Protein AF-A0A7S0Z2Q5-F1 (afdb_monomer_lite)

Structure (mmCIF, N/CA/C/O backbone):
data_AF-A0A7S0Z2Q5-F1
#
_entry.id   AF-A0A7S0Z2Q5-F1
#
loop_
_atom_site.group_PDB
_atom_site.id
_atom_site.type_symbol
_atom_site.label_atom_id
_atom_site.label_alt_id
_atom_site.label_comp_id
_atom_site.label_asym_id
_atom_site.label_entity_id
_atom_site.label_seq_id
_atom_site.pdbx_PDB_ins_code
_atom_site.Cartn_x
_atom_site.Cartn_y
_atom_site.Cartn_z
_atom_site.occupancy
_atom_site.B_iso_or_equiv
_atom_site.auth_seq_id
_atom_site.auth_comp_id
_atom_site.auth_asym_id
_atom_site.auth_atom_id
_atom_site.pdbx_PDB_model_num
ATOM 1 N N . GLY A 1 1 ? 57.210 16.584 29.777 1.00 43.44 1 GLY A N 1
ATOM 2 C CA . GLY A 1 1 ? 57.933 16.047 28.613 1.00 43.44 1 GLY A CA 1
ATOM 3 C C . GLY A 1 1 ? 57.876 14.541 28.663 1.00 43.44 1 GLY A C 1
ATOM 4 O O . GLY A 1 1 ? 58.626 13.945 29.417 1.00 43.44 1 GLY A O 1
ATOM 5 N N . THR A 1 2 ? 56.940 13.936 27.941 1.00 50.62 2 THR A N 1
ATOM 6 C CA . THR A 1 2 ? 56.849 12.480 27.787 1.00 50.62 2 THR A CA 1
ATOM 7 C C . THR A 1 2 ? 57.744 12.087 26.618 1.00 50.62 2 THR A C 1
ATOM 9 O O . THR A 1 2 ? 57.416 12.370 25.467 1.00 50.62 2 THR A O 1
ATOM 12 N N . ALA A 1 3 ? 58.915 11.523 26.913 1.00 54.47 3 ALA A N 1
ATOM 13 C CA . ALA A 1 3 ? 59.808 11.000 25.888 1.00 54.47 3 ALA A CA 1
ATOM 14 C C . ALA A 1 3 ? 59.109 9.819 25.197 1.00 54.47 3 ALA A C 1
ATOM 16 O O . ALA A 1 3 ? 58.832 8.807 25.839 1.00 54.47 3 ALA A O 1
ATOM 17 N N . ALA A 1 4 ? 58.771 9.986 23.915 1.00 58.41 4 ALA A N 1
ATOM 18 C CA . ALA A 1 4 ? 58.171 8.932 23.103 1.00 58.41 4 ALA A CA 1
ATOM 19 C C . ALA A 1 4 ? 59.093 7.708 23.090 1.00 58.41 4 ALA A C 1
ATOM 21 O O . ALA A 1 4 ? 60.318 7.840 22.990 1.00 58.41 4 ALA A O 1
ATOM 22 N N . SER A 1 5 ? 58.507 6.519 23.218 1.00 73.75 5 SER A N 1
ATOM 23 C CA . SER A 1 5 ? 59.291 5.293 23.318 1.00 73.75 5 SER A CA 1
ATOM 24 C C . SER A 1 5 ? 60.048 5.044 22.001 1.00 73.75 5 SER A C 1
ATOM 26 O O . SER A 1 5 ? 59.535 5.349 20.918 1.00 73.75 5 SER A O 1
ATOM 28 N N . PRO A 1 6 ? 61.252 4.445 22.031 1.00 74.88 6 PRO A N 1
ATOM 29 C CA . PRO A 1 6 ? 62.039 4.183 20.821 1.00 74.88 6 PRO A CA 1
ATOM 30 C C . PRO A 1 6 ? 61.319 3.282 19.798 1.00 74.88 6 PRO A C 1
ATOM 32 O O . PRO A 1 6 ? 61.715 3.231 18.633 1.00 74.88 6 PRO A O 1
ATOM 35 N N . SER A 1 7 ? 60.247 2.592 20.203 1.00 73.00 7 SER A N 1
ATOM 36 C CA . SER A 1 7 ? 59.392 1.803 19.312 1.00 73.00 7 SER A CA 1
ATOM 37 C C . SER A 1 7 ? 58.430 2.660 18.477 1.00 73.00 7 SER A C 1
ATOM 39 O O . SER A 1 7 ? 58.198 2.359 17.306 1.00 73.00 7 SER A O 1
ATOM 41 N N . GLU A 1 8 ? 57.933 3.770 19.024 1.00 73.38 8 GLU A N 1
ATOM 42 C CA . GLU A 1 8 ? 57.011 4.675 18.330 1.00 73.38 8 GLU A CA 1
ATOM 43 C C . GLU A 1 8 ? 57.752 5.496 17.275 1.00 73.38 8 GLU A C 1
ATOM 45 O O . GLU A 1 8 ? 57.277 5.620 16.146 1.00 73.38 8 GLU A O 1
ATOM 50 N N . MET A 1 9 ? 58.976 5.949 17.577 1.00 78.88 9 MET A N 1
ATOM 51 C CA . MET A 1 9 ? 59.805 6.667 16.600 1.00 78.88 9 MET A CA 1
ATOM 52 C C . MET A 1 9 ? 60.071 5.839 15.337 1.00 78.88 9 MET A C 1
ATOM 54 O O . MET A 1 9 ? 60.087 6.394 14.242 1.00 78.88 9 MET A O 1
ATOM 58 N N . ARG A 1 10 ? 60.213 4.511 15.453 1.00 84.19 10 ARG A N 1
ATOM 59 C CA . ARG A 1 10 ? 60.422 3.624 14.293 1.00 84.19 10 ARG A CA 1
ATOM 60 C C . ARG A 1 10 ? 59.199 3.555 13.377 1.00 84.19 10 ARG A C 1
ATOM 62 O O . ARG A 1 10 ? 59.363 3.530 12.160 1.00 84.19 10 ARG A O 1
ATOM 69 N N . HIS A 1 11 ? 57.990 3.578 13.937 1.00 81.38 11 HIS A N 1
ATOM 70 C CA . HIS A 1 11 ? 56.753 3.564 13.151 1.00 81.38 11 HIS A CA 1
ATOM 71 C C . HIS A 1 11 ? 56.526 4.895 12.430 1.00 81.38 11 HIS A C 1
ATOM 73 O O . HIS A 1 11 ? 56.153 4.901 11.257 1.00 81.38 11 HIS A O 1
ATOM 79 N N . PHE A 1 12 ? 56.828 6.019 13.087 1.00 84.06 12 PHE A N 1
ATOM 80 C CA . PHE A 1 12 ? 56.775 7.332 12.443 1.00 84.06 12 PHE A CA 1
ATOM 81 C C . PHE A 1 12 ? 57.792 7.458 11.305 1.00 84.06 12 PHE A C 1
ATOM 83 O O . PHE A 1 12 ? 57.447 7.958 10.237 1.00 84.06 12 PHE A O 1
ATOM 90 N N . LEU A 1 13 ? 59.013 6.946 11.488 1.00 86.31 13 LEU A N 1
ATOM 91 C CA . LEU A 1 13 ? 60.038 6.952 10.441 1.00 86.31 13 LEU A CA 1
ATOM 92 C C . LEU A 1 13 ? 59.646 6.058 9.254 1.00 86.31 13 LEU A C 1
ATOM 94 O O . LEU A 1 13 ? 59.818 6.460 8.106 1.00 86.31 13 LEU A O 1
ATOM 98 N N . ALA A 1 14 ? 59.046 4.891 9.509 1.00 87.19 14 ALA A N 1
ATOM 99 C CA . ALA A 1 14 ? 58.543 4.012 8.455 1.00 87.19 14 ALA A CA 1
ATOM 100 C C . ALA A 1 14 ? 57.399 4.656 7.651 1.00 87.19 14 ALA A C 1
ATOM 102 O O . ALA A 1 14 ? 57.411 4.606 6.422 1.00 87.19 14 ALA A O 1
ATOM 103 N N . LEU A 1 15 ? 56.444 5.313 8.319 1.00 86.19 15 LEU A N 1
ATOM 104 C CA . LEU A 1 15 ? 55.355 6.034 7.651 1.00 86.19 15 LEU A CA 1
ATOM 105 C C . LEU A 1 15 ? 55.858 7.246 6.859 1.00 86.19 15 LEU A C 1
ATOM 107 O O . LEU A 1 15 ? 55.394 7.475 5.743 1.00 86.19 15 LEU A O 1
ATOM 111 N N . ALA A 1 16 ? 56.831 7.988 7.392 1.00 87.44 16 ALA A N 1
ATOM 112 C CA . ALA A 1 16 ? 57.442 9.114 6.693 1.00 87.44 16 ALA A CA 1
ATOM 113 C C . ALA A 1 16 ? 58.193 8.662 5.429 1.00 87.44 16 ALA A C 1
ATOM 115 O O . ALA A 1 16 ? 58.043 9.278 4.375 1.00 87.44 16 ALA A O 1
ATOM 116 N N . LEU A 1 17 ? 58.941 7.555 5.497 1.00 87.44 17 LEU A N 1
ATOM 117 C CA . LEU A 1 17 ? 59.624 6.982 4.333 1.00 87.44 17 LEU A CA 1
ATOM 118 C C . LEU A 1 17 ? 58.638 6.436 3.293 1.00 87.44 17 LEU A C 1
ATOM 120 O O . LEU A 1 17 ? 58.851 6.623 2.095 1.00 87.44 17 LEU A O 1
ATOM 124 N N . LEU A 1 18 ? 57.535 5.820 3.730 1.00 88.00 18 LEU A N 1
ATOM 125 C CA . LEU A 1 18 ? 56.484 5.355 2.825 1.00 88.00 18 LEU A CA 1
ATOM 126 C C . LEU A 1 18 ? 55.828 6.537 2.096 1.00 88.00 18 LEU A C 1
ATOM 128 O O . LEU A 1 18 ? 55.690 6.499 0.873 1.00 88.00 18 LEU A O 1
ATOM 132 N N . ALA A 1 19 ? 55.509 7.611 2.826 1.00 83.25 19 ALA A N 1
ATOM 133 C CA . ALA A 1 19 ? 54.958 8.841 2.264 1.00 83.25 19 ALA A CA 1
ATOM 134 C C . ALA A 1 19 ? 55.927 9.509 1.273 1.00 83.25 19 ALA A C 1
ATOM 136 O O . ALA A 1 19 ? 55.505 9.876 0.176 1.00 83.25 19 ALA A O 1
ATOM 137 N N . LEU A 1 20 ? 57.226 9.593 1.594 1.00 80.00 20 LEU A N 1
ATOM 138 C CA . LEU A 1 20 ? 58.235 10.098 0.655 1.00 80.00 20 LEU A CA 1
ATOM 139 C C . LEU A 1 20 ? 58.352 9.220 -0.600 1.00 80.00 20 LEU A C 1
ATOM 141 O O . LEU A 1 20 ? 58.512 9.753 -1.698 1.00 80.00 20 LEU A O 1
ATOM 145 N N . SER A 1 21 ? 58.233 7.893 -0.472 1.00 81.38 21 SER A N 1
ATOM 146 C CA . SER A 1 21 ? 58.252 7.003 -1.640 1.00 81.38 21 SER A CA 1
ATOM 147 C C . SER A 1 21 ? 57.027 7.211 -2.538 1.00 81.38 21 SER A C 1
ATOM 149 O O . SER A 1 21 ? 57.170 7.238 -3.759 1.00 81.38 21 SER A O 1
ATOM 151 N N . CYS A 1 22 ? 55.847 7.456 -1.954 1.00 75.50 22 CYS A N 1
ATOM 152 C CA . CYS A 1 22 ? 54.623 7.744 -2.702 1.00 75.50 22 CYS A CA 1
ATOM 153 C C . CYS A 1 22 ? 54.709 9.083 -3.446 1.00 75.50 22 CYS A C 1
ATOM 155 O O . CYS A 1 22 ? 54.281 9.168 -4.595 1.00 75.50 22 CYS A O 1
ATOM 157 N N . VAL A 1 23 ? 55.299 10.114 -2.830 1.00 75.06 23 VAL A N 1
ATOM 158 C CA . VAL A 1 23 ? 55.500 11.420 -3.481 1.00 75.06 23 VAL A CA 1
ATOM 159 C C . VAL A 1 23 ? 56.537 11.319 -4.605 1.00 75.06 23 VAL A C 1
ATOM 161 O O . VAL A 1 23 ? 56.280 11.789 -5.711 1.00 75.06 23 VAL A O 1
ATOM 164 N N . SER A 1 24 ? 57.654 10.614 -4.389 1.00 68.31 24 SER A N 1
ATOM 165 C CA . SER A 1 24 ? 58.668 10.422 -5.439 1.00 68.31 24 SER A CA 1
ATOM 166 C C . SER A 1 24 ? 58.167 9.536 -6.592 1.00 68.31 24 SER A C 1
ATOM 168 O O . SER A 1 24 ? 58.549 9.744 -7.744 1.00 68.31 24 SER A O 1
ATOM 170 N N . ALA A 1 25 ? 57.279 8.573 -6.319 1.00 62.53 25 ALA A N 1
ATOM 171 C CA . ALA A 1 25 ? 56.616 7.782 -7.355 1.00 62.53 25 ALA A CA 1
ATOM 172 C C . ALA A 1 25 ? 55.597 8.612 -8.158 1.00 62.53 25 ALA A C 1
ATOM 174 O O . ALA A 1 25 ? 55.492 8.436 -9.372 1.00 62.53 25 ALA A O 1
ATOM 175 N N . ALA A 1 26 ? 54.893 9.546 -7.511 1.00 60.69 26 ALA A N 1
ATOM 176 C CA . ALA A 1 26 ? 53.978 10.462 -8.186 1.00 60.69 26 ALA A CA 1
ATOM 177 C C . ALA A 1 26 ? 54.718 11.456 -9.104 1.00 60.69 26 ALA A C 1
ATOM 179 O O . ALA A 1 26 ? 54.263 11.713 -10.218 1.00 60.69 26 ALA A O 1
ATOM 180 N N . GLU A 1 27 ? 55.893 11.950 -8.701 1.00 56.94 27 GLU A N 1
ATOM 181 C CA . GLU A 1 27 ? 56.695 12.862 -9.533 1.00 56.94 27 GLU A CA 1
ATOM 182 C C . GLU A 1 27 ? 57.325 12.181 -10.755 1.00 56.94 27 GLU A C 1
ATOM 184 O O . GLU A 1 27 ? 57.376 12.778 -11.830 1.00 56.94 27 GLU A O 1
ATOM 189 N N . ARG A 1 28 ? 57.736 10.908 -10.658 1.00 58.56 28 ARG A N 1
ATOM 190 C CA . ARG A 1 28 ? 58.349 10.192 -11.799 1.00 58.56 28 ARG A CA 1
ATOM 191 C C . ARG A 1 28 ? 57.365 9.829 -12.912 1.00 58.56 28 ARG A C 1
ATOM 193 O O . ARG A 1 28 ? 57.796 9.577 -14.036 1.00 58.56 28 ARG A O 1
ATOM 200 N N . HIS A 1 29 ? 56.062 9.847 -12.638 1.00 55.41 29 HIS A N 1
ATOM 201 C CA . HIS A 1 29 ? 55.025 9.666 -13.658 1.00 55.41 29 HIS A CA 1
ATOM 202 C C . HIS A 1 29 ? 54.461 10.982 -14.212 1.00 55.41 29 HIS A C 1
ATOM 204 O O . HIS A 1 29 ? 53.685 10.948 -15.164 1.00 55.41 29 HIS A O 1
ATOM 210 N N . SER A 1 30 ? 54.909 12.137 -13.709 1.00 47.78 30 SER A N 1
ATOM 211 C CA . SER A 1 30 ? 54.583 13.454 -14.267 1.00 47.78 30 SER A CA 1
ATOM 212 C C . SER A 1 30 ? 55.601 13.896 -15.329 1.00 47.78 30 SER A C 1
ATOM 214 O O . SER A 1 30 ? 55.998 15.060 -15.394 1.00 47.78 30 SER A O 1
ATOM 216 N N . THR A 1 31 ? 56.022 12.983 -16.209 1.00 58.38 31 THR A N 1
ATOM 217 C CA . THR A 1 31 ? 56.559 13.391 -17.512 1.00 58.38 31 THR A CA 1
ATOM 218 C C . THR A 1 31 ? 55.368 13.811 -18.358 1.00 58.38 31 THR A C 1
ATOM 220 O O . THR A 1 31 ? 54.696 13.012 -19.005 1.00 58.38 31 THR A O 1
ATOM 223 N N . PHE A 1 32 ? 55.061 15.101 -18.249 1.00 50.88 32 PHE A N 1
ATOM 224 C CA . PHE A 1 32 ? 54.034 15.810 -18.991 1.00 50.88 32 PHE A CA 1
ATOM 225 C C . PHE A 1 32 ? 54.343 15.666 -20.487 1.00 50.88 32 PHE A C 1
ATOM 227 O O . PHE A 1 32 ? 55.089 16.447 -21.074 1.00 50.88 32 PHE A O 1
ATOM 234 N N . MET A 1 33 ? 53.816 14.605 -21.100 1.00 51.41 33 MET A N 1
ATOM 235 C CA . MET A 1 33 ? 53.739 14.477 -22.547 1.00 51.41 33 MET A CA 1
ATOM 236 C C . MET A 1 33 ? 52.972 15.700 -23.030 1.00 51.41 33 MET A C 1
ATOM 238 O O . MET A 1 33 ? 51.773 15.820 -22.776 1.00 51.41 33 MET A O 1
ATOM 242 N N . ALA A 1 34 ? 53.687 16.630 -23.668 1.00 54.44 34 ALA A N 1
ATOM 243 C CA . ALA A 1 34 ? 53.095 17.799 -24.293 1.00 54.44 34 ALA A CA 1
ATOM 244 C C . ALA A 1 34 ? 51.869 17.334 -25.095 1.00 54.44 34 ALA A C 1
ATOM 246 O O . ALA A 1 34 ? 52.006 16.399 -25.897 1.00 54.44 34 ALA A O 1
ATOM 247 N N . PRO A 1 35 ? 50.671 17.901 -24.851 1.00 56.19 35 PRO A N 1
ATOM 248 C CA . PRO A 1 35 ? 49.473 17.454 -25.532 1.00 56.19 35 PRO A CA 1
ATOM 249 C C . PRO A 1 35 ? 49.714 17.664 -27.021 1.00 56.19 35 PRO A C 1
ATOM 251 O O . PRO A 1 35 ? 49.808 18.796 -27.493 1.00 56.19 35 PRO A O 1
ATOM 254 N N . LYS A 1 36 ? 49.882 16.560 -27.760 1.00 58.50 36 LYS A N 1
ATOM 255 C CA . LYS A 1 36 ? 49.872 16.585 -29.220 1.00 58.50 36 LYS A CA 1
ATOM 256 C C . LYS A 1 36 ? 48.608 17.339 -29.596 1.00 58.50 36 LYS A C 1
ATOM 258 O O . LYS A 1 36 ? 47.526 16.883 -29.236 1.00 58.50 36 LYS A O 1
ATOM 263 N N . VAL A 1 37 ? 48.775 18.502 -30.227 1.00 53.66 37 VAL A N 1
ATOM 264 C CA . VAL A 1 37 ? 47.693 19.405 -30.625 1.00 53.66 37 VAL A CA 1
ATOM 265 C C . VAL A 1 37 ? 46.669 18.572 -31.385 1.00 53.66 37 VAL A C 1
ATOM 267 O O . VAL A 1 37 ? 46.889 18.176 -32.532 1.00 53.66 37 VAL A O 1
ATOM 270 N N . ALA A 1 38 ? 45.602 18.192 -30.687 1.00 64.06 38 ALA A N 1
ATOM 271 C CA . ALA A 1 38 ? 44.571 17.346 -31.241 1.00 64.06 38 ALA A CA 1
ATOM 272 C C . ALA A 1 38 ? 43.896 18.158 -32.342 1.00 64.06 38 ALA A C 1
ATOM 274 O O . ALA A 1 38 ? 43.540 19.320 -32.139 1.00 64.06 38 ALA A O 1
ATOM 275 N N . LYS A 1 39 ? 43.776 17.560 -33.530 1.00 77.94 39 LYS A N 1
ATOM 276 C CA . LYS A 1 39 ? 43.058 18.176 -34.647 1.00 77.94 39 LYS A CA 1
ATOM 277 C C . LYS A 1 39 ? 41.676 18.628 -34.145 1.00 77.94 39 LYS A C 1
ATOM 279 O O . LYS A 1 39 ? 41.053 17.861 -33.408 1.00 77.94 39 LYS A O 1
ATOM 284 N N . PRO A 1 40 ? 41.207 19.834 -34.511 1.00 76.75 40 PRO A N 1
ATOM 285 C CA . PRO A 1 40 ? 39.911 20.329 -34.067 1.00 76.75 40 PRO A CA 1
ATOM 286 C C . PRO A 1 40 ? 38.833 19.312 -34.445 1.00 76.75 40 PRO A C 1
ATOM 288 O O . PRO A 1 40 ? 38.709 18.932 -35.612 1.00 76.75 40 PRO A O 1
ATOM 291 N N . LEU A 1 41 ? 38.110 18.823 -33.436 1.00 79.38 41 LEU A N 1
ATOM 292 C CA . LEU A 1 41 ? 37.037 17.856 -33.626 1.00 79.38 41 LEU A CA 1
ATOM 293 C C . LEU A 1 41 ? 35.970 18.470 -34.526 1.00 79.38 41 LEU A C 1
ATOM 295 O O . LEU A 1 41 ? 35.514 19.594 -34.312 1.00 79.38 41 LEU A O 1
ATOM 299 N N . THR A 1 42 ? 35.563 17.713 -35.535 1.00 90.00 42 THR A N 1
ATOM 300 C CA . THR A 1 42 ? 34.436 18.114 -36.375 1.00 90.00 42 THR A CA 1
ATOM 301 C C . THR A 1 42 ? 33.143 18.089 -35.545 1.00 90.00 42 THR A C 1
ATOM 303 O O . THR A 1 42 ? 33.007 17.246 -34.652 1.00 90.00 42 THR A O 1
ATOM 306 N N . PRO A 1 43 ? 32.148 18.947 -35.839 1.00 89.81 43 PRO A N 1
ATOM 307 C CA . PRO A 1 43 ? 30.865 18.947 -35.125 1.00 89.81 43 PRO A CA 1
ATOM 308 C C . PRO A 1 43 ? 30.177 17.570 -35.081 1.00 89.81 43 PRO A C 1
ATOM 310 O O . PRO A 1 43 ? 29.528 17.224 -34.096 1.00 89.81 43 PRO A O 1
ATOM 313 N N . ALA A 1 44 ? 30.367 16.748 -36.119 1.00 87.00 44 ALA A N 1
ATOM 314 C CA . ALA A 1 44 ? 29.844 15.385 -36.182 1.00 87.00 44 ALA A CA 1
ATOM 315 C C . ALA A 1 44 ? 30.516 14.430 -35.177 1.00 87.00 44 ALA A C 1
ATOM 317 O O . ALA A 1 44 ? 29.843 13.576 -34.599 1.00 87.00 44 ALA A O 1
ATOM 318 N N . GLN A 1 45 ? 31.825 14.579 -34.946 1.00 87.19 45 GLN A N 1
ATOM 319 C CA . GLN A 1 45 ? 32.548 13.799 -33.939 1.00 87.19 45 GLN A CA 1
ATOM 320 C C . GLN A 1 45 ? 32.101 14.190 -32.531 1.00 87.19 45 GLN A C 1
ATOM 322 O O . GLN A 1 45 ? 31.737 13.311 -31.760 1.00 87.19 45 GLN A O 1
ATOM 327 N N . LEU A 1 46 ? 31.988 15.492 -32.246 1.00 89.31 46 LEU A N 1
ATOM 328 C CA . LEU A 1 46 ? 31.488 15.973 -30.955 1.00 89.31 46 LEU A CA 1
ATOM 329 C C . LEU A 1 46 ? 30.082 15.429 -30.649 1.00 89.31 46 LEU A C 1
ATOM 331 O O . LEU A 1 46 ? 29.812 14.980 -29.539 1.00 89.31 46 LEU A O 1
ATOM 335 N N . HIS A 1 47 ? 29.190 15.416 -31.642 1.00 91.12 47 HIS A N 1
ATOM 336 C CA . HIS A 1 47 ? 27.838 14.876 -31.477 1.00 91.12 47 HIS A CA 1
ATOM 337 C C . HIS A 1 47 ? 27.825 13.367 -31.192 1.00 91.12 47 HIS A C 1
ATOM 339 O O . HIS A 1 47 ? 27.047 12.890 -30.363 1.00 91.12 47 HIS A O 1
ATOM 345 N N . ASN A 1 48 ? 28.696 12.601 -31.852 1.00 92.12 48 ASN A N 1
ATOM 346 C CA . ASN A 1 48 ? 28.842 11.172 -31.582 1.00 92.12 48 ASN A CA 1
ATOM 347 C C . ASN A 1 48 ? 29.443 10.906 -30.198 1.00 92.12 48 ASN A C 1
ATOM 349 O O . ASN A 1 48 ? 28.943 10.022 -29.500 1.00 92.12 48 ASN A O 1
ATOM 353 N N . ASP A 1 49 ? 30.431 11.694 -29.779 1.00 89.75 49 ASP A N 1
ATOM 354 C CA . ASP A 1 49 ? 31.065 11.588 -28.464 1.00 89.75 49 ASP A CA 1
ATOM 355 C C . ASP A 1 49 ? 30.069 11.913 -27.345 1.00 89.75 49 ASP A C 1
ATOM 357 O O . ASP A 1 49 ? 29.961 11.165 -26.374 1.00 89.75 49 ASP A O 1
ATOM 361 N N . VAL A 1 50 ? 29.245 12.956 -27.512 1.00 92.12 50 VAL A N 1
ATOM 362 C CA . VAL A 1 50 ? 28.156 13.286 -26.576 1.00 92.12 50 VAL A CA 1
ATOM 363 C C . VAL A 1 50 ? 27.144 12.140 -26.482 1.00 92.12 50 VAL A C 1
ATOM 365 O O . VAL A 1 50 ? 26.758 11.748 -25.382 1.00 92.12 50 VAL A O 1
ATOM 368 N N . ARG A 1 51 ? 26.752 11.529 -27.609 1.00 89.94 51 ARG A N 1
ATOM 369 C CA . ARG A 1 51 ? 25.857 10.354 -27.609 1.00 89.94 51 ARG A CA 1
ATOM 370 C C . ARG A 1 51 ? 26.490 9.111 -26.984 1.00 89.94 51 ARG A C 1
ATOM 372 O O . ARG A 1 51 ? 25.767 8.260 -26.465 1.00 89.94 51 ARG A O 1
ATOM 379 N N . GLN A 1 52 ? 27.803 8.930 -27.102 1.00 88.25 52 GLN A N 1
ATOM 380 C CA . GLN A 1 52 ? 28.515 7.831 -26.448 1.00 88.25 52 GLN A CA 1
ATOM 381 C C . GLN A 1 52 ? 28.611 8.068 -24.940 1.00 88.25 52 GLN A C 1
ATOM 383 O O . GLN A 1 52 ? 28.315 7.161 -24.165 1.00 88.25 52 GLN A O 1
ATOM 388 N N . LEU A 1 53 ? 28.932 9.292 -24.515 1.00 88.31 53 LEU A N 1
ATOM 389 C CA . LEU A 1 53 ? 28.931 9.682 -23.108 1.00 88.31 53 LEU A CA 1
ATOM 390 C C . LEU A 1 53 ? 27.552 9.489 -22.479 1.00 88.31 53 LEU A C 1
ATOM 392 O O . LEU A 1 53 ? 27.458 8.846 -21.438 1.00 88.31 53 LEU A O 1
ATOM 396 N N . ASP A 1 54 ? 26.481 9.943 -23.129 1.00 85.75 54 ASP A N 1
ATOM 397 C CA . ASP A 1 54 ? 25.126 9.757 -22.606 1.00 85.75 54 ASP A CA 1
ATOM 398 C C . ASP A 1 54 ? 24.762 8.265 -22.494 1.00 85.75 54 ASP A C 1
ATOM 400 O O . ASP A 1 54 ? 24.282 7.821 -21.453 1.00 85.75 54 ASP A O 1
ATOM 404 N N . ARG A 1 55 ? 25.119 7.441 -23.492 1.00 81.25 55 ARG A N 1
ATOM 405 C CA . ARG A 1 55 ? 24.959 5.976 -23.414 1.00 81.25 55 ARG A CA 1
ATOM 406 C C . ARG A 1 55 ? 25.718 5.359 -22.241 1.00 81.25 55 ARG A C 1
ATOM 408 O O . ARG A 1 55 ? 25.106 4.667 -21.433 1.00 81.25 55 ARG A O 1
ATOM 415 N N . THR A 1 56 ? 27.010 5.647 -22.092 1.00 82.88 56 THR A N 1
ATOM 416 C CA . THR A 1 56 ? 27.817 5.103 -20.981 1.00 82.88 56 THR A CA 1
ATOM 417 C C . THR A 1 56 ? 27.312 5.570 -19.614 1.00 82.88 56 THR A C 1
ATOM 419 O O . THR A 1 56 ? 27.365 4.833 -18.627 1.00 82.88 56 THR A O 1
ATOM 422 N N . LEU A 1 57 ? 26.777 6.788 -19.539 1.00 82.38 57 LEU A N 1
ATOM 423 C CA . LEU A 1 57 ? 26.214 7.351 -18.322 1.00 82.38 57 LEU A CA 1
ATOM 424 C C . LEU A 1 57 ? 24.866 6.698 -17.977 1.00 82.38 57 LEU A C 1
ATOM 426 O O . LEU A 1 57 ? 24.624 6.398 -16.807 1.00 82.38 57 LEU A O 1
ATOM 430 N N . GLN A 1 58 ? 24.024 6.398 -18.968 1.00 76.56 58 GLN A N 1
ATOM 431 C CA . GLN A 1 58 ? 22.793 5.618 -18.790 1.00 76.56 58 GLN A CA 1
ATOM 432 C C . GLN A 1 58 ? 23.079 4.161 -18.399 1.00 76.56 58 GLN A C 1
ATOM 434 O O . GLN A 1 58 ? 22.473 3.644 -17.456 1.00 76.56 58 GLN A O 1
ATOM 439 N N . GLU A 1 59 ? 24.054 3.520 -19.046 1.00 78.06 59 GLU A N 1
ATOM 440 C CA . GLU A 1 59 ? 24.516 2.166 -18.717 1.00 78.06 59 GLU A CA 1
ATOM 441 C C . GLU A 1 59 ? 25.014 2.076 -17.274 1.00 78.06 59 GLU A C 1
ATOM 443 O O . GLU A 1 59 ? 24.702 1.117 -16.568 1.00 78.06 59 GLU A O 1
ATOM 448 N N . ARG A 1 60 ? 25.721 3.107 -16.795 1.00 81.12 60 ARG A N 1
ATOM 449 C CA . ARG A 1 60 ? 26.152 3.194 -15.395 1.00 81.12 60 ARG A CA 1
ATOM 450 C C . ARG A 1 60 ? 24.994 3.489 -14.445 1.00 81.12 60 ARG A C 1
ATOM 452 O O . ARG A 1 60 ? 24.943 2.894 -13.373 1.00 81.12 60 ARG A O 1
ATOM 459 N N . LYS A 1 61 ? 24.047 4.365 -14.802 1.00 81.62 61 LYS A N 1
ATOM 460 C CA . LYS A 1 61 ? 22.901 4.725 -13.940 1.00 81.62 61 LYS A CA 1
ATOM 461 C C . LYS A 1 61 ? 21.901 3.582 -13.751 1.00 81.62 61 LYS A C 1
ATOM 463 O O . LYS A 1 61 ? 21.314 3.473 -12.676 1.00 81.62 61 LYS A O 1
ATOM 468 N N . GLY A 1 62 ? 21.715 2.718 -14.749 1.00 80.88 62 GLY A N 1
ATOM 469 C CA . GLY A 1 62 ? 20.762 1.602 -14.694 1.00 80.88 62 GLY A CA 1
ATOM 470 C C . GLY A 1 62 ? 20.948 0.680 -13.475 1.00 80.88 62 GLY A C 1
ATOM 471 O O . GLY A 1 62 ? 20.009 0.531 -12.688 1.00 80.88 62 GLY A O 1
ATOM 472 N N . PRO A 1 63 ? 22.138 0.081 -13.271 1.00 83.75 63 PRO A N 1
ATOM 473 C CA . PRO A 1 63 ? 22.446 -0.744 -12.103 1.00 83.75 63 PRO A CA 1
ATOM 474 C C . PRO A 1 63 ? 22.228 -0.020 -10.772 1.00 83.75 63 PRO A C 1
ATOM 476 O O . PRO A 1 63 ? 21.620 -0.594 -9.870 1.00 83.75 63 PRO A O 1
ATOM 479 N N . TRP A 1 64 ? 22.653 1.244 -10.667 1.00 84.50 64 TRP A N 1
ATOM 480 C CA . TRP A 1 64 ? 22.461 2.055 -9.461 1.00 84.50 64 TRP A CA 1
ATOM 481 C C . TRP A 1 64 ? 20.982 2.292 -9.151 1.00 84.50 64 TRP A C 1
ATOM 483 O O . TRP A 1 64 ? 20.558 2.103 -8.013 1.00 84.50 64 TRP A O 1
ATOM 493 N N . ASN A 1 65 ? 20.173 2.634 -10.154 1.00 84.88 65 ASN A N 1
ATOM 494 C CA . ASN A 1 65 ? 18.735 2.841 -9.981 1.00 84.88 65 ASN A CA 1
ATOM 495 C C . ASN A 1 65 ? 18.019 1.551 -9.564 1.00 84.88 65 ASN A C 1
ATOM 497 O O . ASN A 1 65 ? 17.164 1.582 -8.680 1.00 84.88 65 ASN A O 1
ATOM 501 N N . ARG A 1 66 ? 18.404 0.402 -10.137 1.00 83.50 66 ARG A N 1
ATOM 502 C CA . ARG A 1 66 ? 17.871 -0.909 -9.732 1.00 83.50 66 ARG A CA 1
ATOM 503 C C . ARG A 1 66 ? 18.271 -1.272 -8.305 1.00 83.50 66 ARG A C 1
ATOM 505 O O . ARG A 1 66 ? 17.422 -1.710 -7.536 1.00 83.50 66 ARG A O 1
ATOM 512 N N . ALA A 1 67 ? 19.537 -1.077 -7.939 1.00 87.00 67 ALA A N 1
ATOM 513 C CA . ALA A 1 67 ? 20.014 -1.322 -6.581 1.00 87.00 67 ALA A CA 1
ATOM 514 C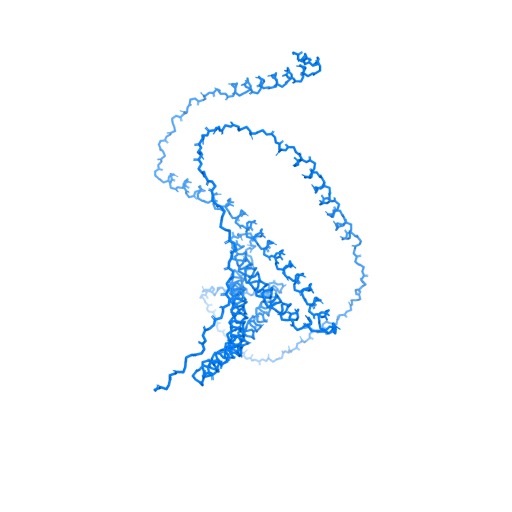 C . ALA A 1 67 ? 19.284 -0.431 -5.567 1.00 87.00 67 ALA A C 1
ATOM 516 O O . ALA A 1 67 ? 18.818 -0.924 -4.543 1.00 87.00 67 ALA A O 1
ATOM 517 N N . ARG A 1 68 ? 19.095 0.853 -5.894 1.00 88.69 68 ARG A N 1
ATOM 518 C CA . ARG A 1 68 ? 18.325 1.794 -5.075 1.00 88.69 68 ARG A CA 1
ATOM 519 C C . ARG A 1 68 ? 16.865 1.366 -4.923 1.00 88.69 68 ARG A C 1
ATOM 521 O O . ARG A 1 68 ? 16.373 1.342 -3.803 1.00 88.69 68 ARG A O 1
ATOM 528 N N . ALA A 1 69 ? 16.188 0.993 -6.009 1.00 86.75 69 ALA A N 1
ATOM 529 C CA . ALA A 1 69 ? 14.803 0.518 -5.952 1.00 86.75 69 ALA A CA 1
ATOM 530 C C . ALA A 1 69 ? 14.665 -0.756 -5.101 1.00 86.75 69 ALA A C 1
ATOM 532 O O . ALA A 1 69 ? 13.734 -0.874 -4.312 1.00 86.75 69 ALA A O 1
ATOM 533 N N . ARG A 1 70 ? 15.621 -1.692 -5.207 1.00 89.62 70 ARG A N 1
ATOM 534 C CA . ARG A 1 70 ? 15.670 -2.888 -4.348 1.00 89.62 70 ARG A CA 1
ATOM 535 C C . ARG A 1 70 ? 15.894 -2.530 -2.882 1.00 89.62 70 ARG A C 1
ATOM 537 O O . ARG A 1 70 ? 15.245 -3.118 -2.027 1.00 89.62 70 ARG A O 1
ATOM 544 N N . ALA A 1 71 ? 16.783 -1.581 -2.597 1.00 90.69 71 ALA A N 1
ATOM 545 C CA . ALA A 1 71 ? 17.041 -1.126 -1.236 1.00 90.69 71 ALA A CA 1
ATOM 546 C C . ALA A 1 71 ? 15.790 -0.503 -0.597 1.00 90.69 71 ALA A C 1
ATOM 548 O O . ALA A 1 71 ? 15.455 -0.867 0.524 1.00 90.69 71 ALA A O 1
ATOM 549 N N . LEU A 1 72 ? 15.068 0.359 -1.324 1.00 91.50 72 LEU A N 1
ATOM 550 C CA . LEU A 1 72 ? 13.813 0.947 -0.840 1.00 91.50 72 LEU A CA 1
ATOM 551 C C . LEU A 1 72 ? 12.736 -0.121 -0.593 1.00 91.50 72 LEU A C 1
ATOM 553 O O . LEU A 1 72 ? 12.152 -0.161 0.481 1.00 91.50 72 LEU A O 1
ATOM 557 N N . MET A 1 73 ? 12.573 -1.073 -1.517 1.00 92.31 73 MET A N 1
ATOM 558 C CA . MET A 1 73 ? 11.668 -2.216 -1.329 1.00 92.31 73 MET A CA 1
ATOM 559 C C . MET A 1 73 ? 11.999 -3.058 -0.090 1.00 92.31 73 MET A C 1
ATOM 561 O O . MET A 1 73 ? 11.095 -3.550 0.581 1.00 92.31 73 MET A O 1
ATOM 565 N N . LEU A 1 74 ? 13.284 -3.277 0.199 1.00 92.75 74 LEU A N 1
ATOM 566 C CA . LEU A 1 74 ? 13.706 -4.013 1.394 1.00 92.75 74 LEU A CA 1
ATOM 567 C C . LEU A 1 74 ? 13.418 -3.221 2.673 1.00 92.75 74 LEU A C 1
ATOM 569 O O . LEU A 1 74 ? 12.998 -3.821 3.661 1.00 92.75 74 LEU A O 1
ATOM 573 N N . ASP A 1 75 ? 13.601 -1.901 2.642 1.00 94.12 75 ASP A N 1
ATOM 574 C CA . ASP A 1 75 ? 13.259 -0.999 3.744 1.00 94.12 75 ASP A CA 1
ATOM 575 C C . ASP A 1 75 ? 11.743 -0.999 4.014 1.00 94.12 75 ASP A C 1
ATOM 577 O O . ASP A 1 75 ? 11.314 -1.272 5.135 1.00 94.12 75 ASP A O 1
ATOM 581 N N . ASP A 1 76 ? 10.916 -0.840 2.975 1.00 89.88 76 ASP A N 1
ATOM 582 C CA . ASP A 1 76 ? 9.451 -0.966 3.058 1.00 89.88 76 ASP A CA 1
ATOM 583 C C . ASP A 1 76 ? 9.019 -2.331 3.598 1.00 89.88 76 ASP A C 1
ATOM 585 O O . ASP A 1 76 ? 8.091 -2.447 4.407 1.00 89.88 76 ASP A O 1
ATOM 589 N N . HIS A 1 77 ? 9.696 -3.398 3.167 1.00 92.94 77 HIS A N 1
ATOM 590 C CA . HIS A 1 77 ? 9.414 -4.740 3.654 1.00 92.94 77 HIS A CA 1
ATOM 591 C C . HIS A 1 77 ? 9.746 -4.883 5.142 1.00 92.94 77 HIS A C 1
ATOM 593 O O . HIS A 1 77 ? 8.959 -5.472 5.888 1.00 92.94 77 HIS A O 1
ATOM 599 N N . ALA A 1 78 ? 10.878 -4.332 5.582 1.00 93.25 78 ALA A N 1
ATOM 600 C CA . ALA A 1 78 ? 11.274 -4.322 6.983 1.00 93.25 78 ALA A CA 1
ATOM 601 C C . ALA A 1 78 ? 10.271 -3.536 7.841 1.00 93.25 78 ALA A C 1
ATOM 603 O O . ALA A 1 78 ? 9.816 -4.066 8.858 1.00 93.25 78 ALA A O 1
ATOM 604 N N . ARG A 1 79 ? 9.846 -2.344 7.394 1.00 92.94 79 ARG A N 1
ATOM 605 C CA . ARG A 1 79 ? 8.788 -1.560 8.055 1.00 92.94 79 ARG A CA 1
ATOM 606 C C . ARG A 1 79 ? 7.472 -2.339 8.154 1.00 92.94 79 ARG A C 1
ATOM 608 O O . ARG A 1 79 ? 6.954 -2.545 9.249 1.00 92.94 79 ARG A O 1
ATOM 615 N N . THR A 1 80 ? 7.037 -2.954 7.051 1.00 91.50 80 THR A N 1
ATOM 616 C CA . THR A 1 80 ? 5.834 -3.807 7.015 1.00 91.50 80 THR A CA 1
ATOM 617 C C . THR A 1 80 ? 5.899 -4.951 8.040 1.00 91.50 80 THR A C 1
ATOM 619 O O . THR A 1 80 ? 4.881 -5.342 8.620 1.00 91.50 80 THR A O 1
ATOM 622 N N . LEU A 1 81 ? 7.071 -5.566 8.235 1.00 93.81 81 LEU A N 1
ATOM 623 C CA . LEU A 1 81 ? 7.261 -6.626 9.230 1.00 93.81 81 LEU A CA 1
ATOM 624 C C . LEU A 1 81 ? 7.240 -6.078 10.659 1.00 93.81 81 LEU A C 1
ATOM 626 O O . LEU A 1 81 ? 6.630 -6.699 11.532 1.00 93.81 81 LEU A O 1
ATOM 630 N N . GLN A 1 82 ? 7.854 -4.918 10.884 1.00 95.50 82 GLN A N 1
ATOM 631 C CA . GLN A 1 82 ? 7.833 -4.229 12.168 1.00 95.50 82 GLN A CA 1
ATOM 632 C C . GLN A 1 82 ? 6.401 -3.874 12.585 1.00 95.50 82 GLN A C 1
ATOM 634 O O . GLN A 1 82 ? 5.990 -4.199 13.698 1.00 95.50 82 GLN A O 1
ATOM 639 N N . ASP A 1 83 ? 5.612 -3.303 11.682 1.00 91.81 83 ASP A N 1
ATOM 640 C CA . ASP A 1 83 ? 4.223 -2.936 11.955 1.00 91.81 83 ASP A CA 1
ATOM 641 C C . ASP A 1 83 ? 3.331 -4.156 12.202 1.00 91.81 83 ASP A C 1
ATOM 643 O O . ASP A 1 83 ? 2.480 -4.150 13.092 1.00 91.81 83 ASP A O 1
ATOM 647 N N . LYS A 1 84 ? 3.568 -5.272 11.500 1.00 92.38 84 LYS A N 1
ATOM 648 C CA . LYS A 1 84 ? 2.910 -6.545 11.840 1.00 92.38 84 LYS A CA 1
ATOM 649 C C . LYS A 1 84 ? 3.251 -7.007 13.255 1.00 92.38 84 LYS A C 1
ATOM 651 O O . LYS A 1 84 ? 2.359 -7.476 13.957 1.00 92.38 84 LYS A O 1
ATOM 656 N N . ALA A 1 85 ? 4.515 -6.912 13.667 1.00 92.69 85 ALA A N 1
ATOM 657 C CA . ALA A 1 85 ? 4.933 -7.308 15.010 1.00 92.69 85 ALA A CA 1
ATOM 658 C C . ALA A 1 85 ? 4.278 -6.432 16.093 1.00 92.69 85 ALA A C 1
ATOM 660 O O . ALA A 1 85 ? 3.811 -6.959 17.107 1.00 92.69 85 ALA A O 1
ATOM 661 N N . ARG A 1 86 ? 4.168 -5.120 15.851 1.00 92.56 86 ARG A N 1
ATOM 662 C CA . ARG A 1 86 ? 3.440 -4.198 16.736 1.00 92.56 86 ARG A CA 1
ATOM 663 C C . ARG A 1 86 ? 1.958 -4.556 16.830 1.00 92.56 86 ARG A C 1
ATOM 665 O O . ARG A 1 86 ? 1.478 -4.795 17.931 1.00 92.56 86 ARG A O 1
ATOM 672 N N . LEU A 1 87 ? 1.290 -4.808 15.700 1.00 91.56 87 LEU A N 1
ATOM 673 C CA . LEU A 1 87 ? -0.103 -5.276 15.687 1.00 91.56 87 LEU A CA 1
ATOM 674 C C . LEU A 1 87 ? -0.325 -6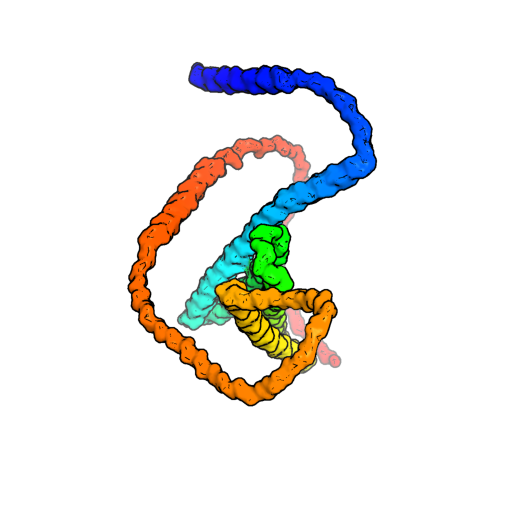.564 16.484 1.00 91.56 87 LEU A C 1
ATOM 676 O O . LEU A 1 87 ? -1.359 -6.714 17.136 1.00 91.56 87 LEU A O 1
ATOM 680 N N . PHE A 1 88 ? 0.601 -7.524 16.417 1.00 92.88 88 PHE A N 1
ATOM 681 C CA . PHE A 1 88 ? 0.504 -8.737 17.233 1.00 92.88 88 PHE A CA 1
ATOM 682 C C . PHE A 1 88 ? 0.623 -8.423 18.725 1.00 92.88 88 PHE A C 1
ATOM 684 O O . PHE A 1 88 ? -0.154 -8.956 19.518 1.00 92.88 88 PHE A O 1
ATOM 691 N N . THR A 1 89 ? 1.548 -7.534 19.085 1.00 92.94 89 THR A N 1
ATOM 692 C CA . THR A 1 89 ? 1.758 -7.073 20.464 1.00 92.94 89 THR A CA 1
ATOM 693 C C . THR A 1 89 ? 0.516 -6.359 20.995 1.00 92.94 89 THR A C 1
ATOM 695 O O . THR A 1 89 ? -0.016 -6.740 22.036 1.00 92.94 89 THR A O 1
ATOM 698 N N . ASP A 1 90 ? -0.026 -5.411 20.238 1.00 90.19 90 ASP A N 1
ATOM 699 C CA . ASP A 1 90 ? -1.221 -4.658 20.611 1.00 90.19 90 ASP A CA 1
ATOM 700 C C . ASP A 1 90 ? -2.468 -5.545 20.682 1.00 90.19 90 ASP A C 1
ATOM 702 O O . ASP A 1 90 ? -3.326 -5.384 21.551 1.00 90.19 90 ASP A O 1
ATOM 706 N N . ARG A 1 91 ? -2.572 -6.549 19.805 1.00 91.25 91 ARG A N 1
ATOM 707 C CA . ARG A 1 91 ? -3.675 -7.515 19.852 1.00 91.25 91 ARG A CA 1
ATOM 708 C C . ARG A 1 91 ? -3.593 -8.399 21.093 1.00 91.25 91 ARG A C 1
ATOM 710 O O . ARG A 1 91 ? -4.637 -8.726 21.661 1.00 91.25 91 ARG A O 1
ATOM 717 N N . ALA A 1 92 ? -2.386 -8.779 21.507 1.00 90.44 92 ALA A N 1
ATOM 718 C CA . ALA A 1 92 ? -2.162 -9.496 22.756 1.00 90.44 92 ALA A CA 1
ATOM 719 C C . ALA A 1 92 ? -2.492 -8.612 23.969 1.00 90.44 92 ALA A C 1
ATOM 721 O O . ALA A 1 92 ? -3.208 -9.066 24.862 1.00 90.44 92 ALA A O 1
ATOM 722 N N . ALA A 1 93 ? -2.070 -7.342 23.962 1.00 88.56 93 ALA A N 1
ATOM 723 C CA . ALA A 1 93 ? -2.415 -6.364 24.994 1.00 88.56 93 ALA A CA 1
ATOM 724 C C . ALA A 1 93 ? -3.936 -6.185 25.118 1.00 88.56 93 ALA A C 1
ATOM 726 O O . ALA A 1 93 ? -4.481 -6.335 26.209 1.00 88.56 93 ALA A O 1
ATOM 727 N N . LEU A 1 94 ? -4.646 -6.025 23.996 1.00 89.81 94 LEU A N 1
ATOM 728 C CA . LEU A 1 94 ? -6.105 -5.925 23.985 1.00 89.81 94 LEU A CA 1
ATOM 729 C C . LEU A 1 94 ? -6.783 -7.197 24.519 1.00 89.81 94 LEU A C 1
ATOM 731 O O . LEU A 1 94 ? -7.804 -7.119 25.205 1.00 89.81 94 LEU A O 1
ATOM 735 N N . ALA A 1 95 ? -6.267 -8.381 24.176 1.00 88.88 95 ALA A N 1
ATOM 736 C CA . ALA A 1 95 ? -6.792 -9.646 24.689 1.00 88.88 95 ALA A CA 1
ATOM 737 C C . ALA A 1 95 ? -6.606 -9.743 26.211 1.00 88.88 95 ALA A C 1
ATOM 739 O O . ALA A 1 95 ? -7.549 -10.092 26.923 1.00 88.88 95 ALA A O 1
ATOM 740 N N . HIS A 1 96 ? -5.433 -9.348 26.706 1.00 88.38 96 HIS A N 1
ATOM 741 C CA . HIS A 1 96 ? -5.151 -9.253 28.132 1.00 88.38 96 HIS A CA 1
ATOM 742 C C . HIS A 1 96 ? -6.083 -8.243 28.819 1.00 88.38 96 HIS A C 1
ATOM 744 O O . HIS A 1 96 ? -6.762 -8.594 29.782 1.00 88.38 96 HIS A O 1
ATOM 750 N N . ALA A 1 97 ? -6.232 -7.035 28.270 1.00 87.31 97 ALA A N 1
ATOM 751 C CA . ALA A 1 97 ? -7.141 -6.016 28.788 1.00 87.31 97 ALA A CA 1
ATOM 752 C C . ALA A 1 97 ? -8.591 -6.520 28.870 1.00 87.31 97 ALA A C 1
ATOM 754 O O . ALA A 1 97 ? -9.291 -6.285 29.851 1.00 87.31 97 ALA A O 1
ATOM 755 N N . LYS A 1 98 ? -9.045 -7.297 27.879 1.00 86.62 98 LYS A N 1
ATOM 756 C CA . LYS A 1 98 ? -10.369 -7.940 27.897 1.00 86.62 98 LYS A CA 1
ATOM 757 C C . LYS A 1 98 ? -10.530 -9.007 28.980 1.00 86.62 98 LYS A C 1
ATOM 759 O O . LYS A 1 98 ? -11.658 -9.192 29.439 1.00 86.62 98 LYS A O 1
ATOM 764 N N . SER A 1 99 ? -9.457 -9.689 29.373 1.00 88.44 99 SER A N 1
ATOM 765 C CA . SER A 1 99 ? -9.482 -10.694 30.444 1.00 88.44 99 SER A CA 1
ATOM 766 C C . SER A 1 99 ? -9.467 -10.098 31.854 1.00 88.44 99 SER A C 1
ATOM 768 O O . SER A 1 99 ? -9.916 -10.757 32.787 1.00 88.44 99 SER A O 1
ATOM 770 N N . LEU A 1 100 ? -9.025 -8.845 32.017 1.00 86.44 100 LEU A N 1
ATOM 771 C CA . LEU A 1 100 ? -9.045 -8.167 33.313 1.00 86.44 100 LEU A CA 1
ATOM 772 C C . LEU A 1 100 ? -10.487 -7.972 33.819 1.00 86.44 100 LEU A C 1
ATOM 774 O O . LEU A 1 100 ? -11.425 -7.740 33.042 1.00 86.44 100 LEU A O 1
ATOM 778 N N . ALA A 1 101 ? -10.647 -8.033 35.140 1.00 68.25 101 ALA A N 1
ATOM 779 C CA . ALA A 1 101 ? -11.845 -7.617 35.859 1.00 68.25 101 ALA A CA 1
ATOM 780 C C . ALA A 1 101 ? -11.530 -6.319 36.618 1.00 68.25 101 ALA A C 1
ATOM 782 O O . ALA A 1 101 ? -10.511 -6.236 37.297 1.00 68.25 101 ALA A O 1
ATOM 783 N N . GLY A 1 102 ? -12.379 -5.298 36.482 1.00 78.81 102 GLY A N 1
ATOM 784 C CA . GLY A 1 102 ? -12.233 -4.031 37.205 1.00 78.81 102 GLY A CA 1
ATOM 785 C C . GLY A 1 102 ? -12.467 -2.779 36.349 1.00 78.81 102 GLY A C 1
ATOM 786 O O . GLY A 1 102 ? -12.528 -2.864 35.121 1.00 78.81 102 GLY A O 1
ATOM 787 N N . PRO A 1 103 ? -12.582 -1.602 36.987 1.00 72.31 103 PRO A N 1
ATOM 788 C CA . PRO A 1 103 ? -12.966 -0.346 36.333 1.00 72.31 103 PRO A CA 1
ATOM 789 C C . PRO A 1 103 ? -11.920 0.184 35.335 1.00 72.31 103 PRO A C 1
ATOM 791 O O . PRO A 1 103 ? -12.275 0.854 34.370 1.00 72.31 103 PRO A O 1
ATOM 794 N N . HIS A 1 104 ? -10.638 -0.167 35.497 1.00 75.31 104 HIS A N 1
ATOM 795 C CA . HIS A 1 104 ? -9.560 0.227 34.573 1.00 75.31 104 HIS A CA 1
ATOM 796 C C . HIS A 1 104 ? -9.582 -0.516 33.227 1.00 75.31 104 HIS A C 1
ATOM 798 O O . HIS A 1 104 ? -8.904 -0.122 32.280 1.00 75.31 104 HIS A O 1
ATOM 804 N N . LYS A 1 105 ? -10.389 -1.576 33.117 1.00 85.56 105 LYS A N 1
ATOM 805 C CA . LYS A 1 105 ? -10.532 -2.378 31.901 1.00 85.56 105 LYS A CA 1
ATOM 806 C C . LYS A 1 105 ? -10.964 -1.542 30.702 1.00 85.56 105 LYS A C 1
ATOM 808 O O . LYS A 1 105 ? -10.446 -1.712 29.603 1.00 85.56 105 LYS A O 1
ATOM 813 N N . GLU A 1 106 ? -11.953 -0.675 30.888 1.00 83.12 106 GLU A N 1
ATOM 814 C CA . GLU A 1 106 ? -12.601 -0.013 29.760 1.00 83.12 106 GLU A CA 1
ATOM 815 C C . GLU A 1 106 ? -11.706 1.057 29.128 1.00 83.12 106 GLU A C 1
ATOM 817 O O . GLU A 1 106 ? -11.616 1.139 27.901 1.00 83.12 106 GLU A O 1
ATOM 822 N N . SER A 1 107 ? -10.990 1.831 29.948 1.00 83.31 107 SER A N 1
ATOM 823 C CA . SER A 1 107 ? -10.013 2.810 29.465 1.00 83.31 107 SER A CA 1
ATOM 824 C C . SER A 1 107 ? -8.842 2.130 28.756 1.00 83.31 107 SER A C 1
ATOM 826 O O . SER A 1 107 ? -8.441 2.577 27.681 1.00 83.31 107 SER A O 1
ATOM 828 N N . GLN A 1 108 ? -8.352 1.006 29.288 1.00 86.25 108 GLN A N 1
ATOM 829 C CA . GLN A 1 108 ? -7.289 0.230 28.653 1.00 86.25 108 GLN A CA 1
ATOM 830 C C . GLN A 1 108 ? -7.739 -0.370 27.314 1.00 86.25 108 GLN A C 1
ATOM 832 O O . GLN A 1 108 ? -7.055 -0.205 26.310 1.00 86.25 108 GLN A O 1
ATOM 837 N N . ILE A 1 109 ? -8.935 -0.967 27.248 1.00 87.25 109 ILE A N 1
ATOM 838 C CA . ILE A 1 109 ? -9.504 -1.492 25.996 1.00 87.25 109 ILE A CA 1
ATOM 839 C C . ILE A 1 109 ? -9.665 -0.389 24.943 1.00 87.25 109 ILE A C 1
ATOM 841 O O . ILE A 1 109 ? -9.413 -0.638 23.762 1.00 87.25 109 ILE A O 1
ATOM 845 N N . LYS A 1 110 ? -10.105 0.815 25.336 1.00 85.62 110 LYS A N 1
ATOM 846 C CA . LYS A 1 110 ? -10.223 1.965 24.422 1.00 85.62 110 LYS A CA 1
ATOM 847 C C . LYS A 1 110 ? -8.850 2.389 23.893 1.00 85.62 110 LYS A C 1
ATOM 849 O O . LYS A 1 110 ? -8.697 2.536 22.682 1.00 85.62 110 LYS A O 1
ATOM 854 N N . SER A 1 111 ? -7.857 2.504 24.775 1.00 86.44 111 SER A N 1
ATOM 855 C CA . SER A 1 111 ? -6.471 2.818 24.405 1.00 86.44 111 SER A CA 1
ATOM 856 C C . SER A 1 111 ? -5.883 1.779 23.443 1.00 86.44 111 SER A C 1
ATOM 858 O O . SER A 1 111 ? -5.400 2.138 22.371 1.00 86.44 111 SER A O 1
ATOM 860 N N . ASP A 1 112 ? -5.975 0.490 23.775 1.00 88.25 112 ASP A N 1
ATOM 861 C CA . ASP A 1 112 ? -5.412 -0.595 22.962 1.00 88.25 112 ASP A CA 1
ATOM 862 C C . ASP A 1 112 ? -6.107 -0.704 21.597 1.00 88.25 112 ASP A C 1
ATOM 864 O O . ASP A 1 112 ? -5.469 -0.966 20.579 1.00 88.25 112 ASP A O 1
ATOM 868 N N . ARG A 1 113 ? -7.423 -0.455 21.538 1.00 86.56 113 ARG A N 1
ATOM 869 C CA . ARG A 1 113 ? -8.153 -0.368 20.264 1.00 86.56 113 ARG A CA 1
ATOM 870 C C . ARG A 1 113 ? -7.676 0.795 19.401 1.00 86.56 113 ARG A C 1
ATOM 872 O O . ARG A 1 113 ? -7.555 0.605 18.196 1.00 86.56 113 ARG A O 1
ATOM 879 N N . SER A 1 114 ? -7.426 1.959 19.999 1.00 84.88 114 SER A N 1
ATOM 880 C CA . SER A 1 114 ? -6.920 3.127 19.273 1.00 84.88 114 SER A CA 1
ATOM 881 C C . SER A 1 114 ? -5.556 2.832 18.643 1.00 84.88 114 SER A C 1
ATOM 883 O O . SER A 1 114 ? -5.390 2.982 17.432 1.00 84.88 114 SER A O 1
ATOM 885 N N . ARG A 1 115 ? -4.623 2.275 19.429 1.00 88.12 115 ARG A N 1
ATOM 886 C CA . ARG A 1 115 ? -3.291 1.877 18.940 1.00 88.12 115 ARG A CA 1
ATOM 887 C C . ARG A 1 115 ? -3.365 0.850 17.809 1.00 88.12 115 ARG A C 1
ATOM 889 O O . ARG A 1 115 ? -2.732 1.035 16.776 1.00 88.12 115 ARG A O 1
ATOM 896 N N . LEU A 1 116 ? -4.239 -0.156 17.929 1.00 89.25 116 LEU A N 1
ATOM 897 C CA . LEU A 1 116 ? -4.468 -1.137 16.862 1.00 89.25 116 LEU A CA 1
ATOM 898 C C . LEU A 1 116 ? -4.956 -0.516 15.550 1.00 89.25 116 LEU A C 1
ATOM 900 O O . LEU A 1 116 ? -4.611 -1.014 14.477 1.00 89.25 116 LEU A O 1
ATOM 904 N N . VAL A 1 117 ? -5.812 0.507 15.612 1.00 88.12 117 VAL A N 1
ATOM 905 C CA . VAL A 1 117 ? -6.293 1.204 14.410 1.00 88.12 117 VAL A CA 1
ATOM 906 C C . VAL A 1 117 ? -5.149 1.982 13.766 1.00 88.12 117 VAL A C 1
ATOM 908 O O . VAL A 1 117 ? -4.956 1.873 12.555 1.00 88.12 117 VAL A O 1
ATOM 911 N N . GLU A 1 118 ? -4.356 2.690 14.569 1.00 88.19 118 GLU A N 1
ATOM 912 C CA . GLU A 1 118 ? -3.194 3.450 14.106 1.00 88.19 118 GLU A CA 1
ATOM 913 C C . GLU A 1 118 ? -2.139 2.541 13.456 1.00 88.19 118 GLU A C 1
ATOM 915 O O . GLU A 1 118 ? -1.748 2.759 12.309 1.00 88.19 118 GLU A O 1
ATOM 920 N N . ASP A 1 119 ? -1.748 1.461 14.134 1.00 89.25 119 ASP A N 1
ATOM 921 C CA . ASP A 1 119 ? -0.808 0.463 13.617 1.00 89.25 119 ASP A CA 1
ATOM 922 C C . ASP A 1 119 ? -1.314 -0.208 12.341 1.00 89.25 119 ASP A C 1
ATOM 924 O O . ASP A 1 119 ? -0.550 -0.498 11.418 1.00 89.25 119 ASP A O 1
ATOM 928 N N . ARG A 1 120 ? -2.625 -0.449 12.249 1.00 89.31 120 ARG A N 1
ATOM 929 C CA . ARG A 1 120 ? -3.218 -1.018 11.040 1.00 89.31 120 ARG A CA 1
ATOM 930 C C . ARG A 1 120 ? -3.191 -0.021 9.890 1.00 89.31 120 ARG A C 1
ATOM 932 O O . ARG A 1 120 ? -2.997 -0.458 8.759 1.00 89.31 120 ARG A O 1
ATOM 939 N N . SER A 1 121 ? -3.392 1.266 10.160 1.00 87.06 121 SER A N 1
ATOM 940 C CA . SER A 1 121 ? -3.283 2.324 9.156 1.00 87.06 121 SER A CA 1
ATOM 941 C C . SER A 1 121 ? -1.847 2.439 8.634 1.00 87.06 121 SER A C 1
ATOM 943 O O . SER A 1 121 ? -1.641 2.335 7.423 1.00 87.06 121 SER A O 1
ATOM 945 N N . ARG A 1 122 ? -0.851 2.497 9.534 1.00 89.12 122 ARG A N 1
ATOM 946 C CA . ARG A 1 122 ? 0.580 2.487 9.174 1.00 89.12 122 ARG A CA 1
ATOM 947 C C . ARG A 1 122 ? 0.951 1.279 8.310 1.00 89.12 122 ARG A C 1
ATOM 949 O O . ARG A 1 122 ? 1.474 1.444 7.212 1.00 89.12 122 ARG A O 1
ATOM 956 N N . LEU A 1 123 ? 0.522 0.078 8.708 1.00 91.69 123 LEU A N 1
ATOM 957 C CA . LEU A 1 123 ? 0.780 -1.140 7.937 1.00 91.69 123 LEU A CA 1
ATOM 958 C C . LEU A 1 123 ? 0.197 -1.093 6.512 1.00 91.69 123 LEU A C 1
ATOM 960 O O . LEU A 1 123 ? 0.703 -1.760 5.606 1.00 91.69 123 LEU A O 1
ATOM 964 N N . LEU A 1 124 ? -0.931 -0.408 6.311 1.00 90.12 124 LEU A N 1
ATOM 965 C CA . LEU A 1 124 ? -1.529 -0.266 4.983 1.00 90.12 124 LEU A CA 1
ATOM 966 C C . LEU A 1 124 ? -0.734 0.716 4.120 1.00 90.12 124 LEU A C 1
ATOM 968 O O . LEU A 1 124 ? -0.521 0.410 2.949 1.00 90.12 124 LEU A O 1
ATOM 972 N N . GLN A 1 125 ? -0.241 1.810 4.701 1.00 89.44 125 GLN A N 1
ATOM 973 C CA . GLN A 1 125 ? 0.655 2.751 4.022 1.00 89.44 125 GLN A CA 1
ATOM 974 C C . GLN A 1 125 ? 1.981 2.082 3.639 1.00 89.44 125 GLN A C 1
ATOM 976 O O . GLN A 1 125 ? 2.385 2.124 2.483 1.00 89.44 125 GLN A O 1
ATOM 981 N N . ASP A 1 126 ? 2.615 1.346 4.552 1.00 89.12 126 ASP A N 1
ATOM 982 C CA . ASP A 1 126 ? 3.842 0.603 4.234 1.00 89.12 126 ASP A CA 1
ATOM 983 C C . ASP A 1 126 ? 3.634 -0.399 3.092 1.00 89.12 126 ASP A C 1
ATOM 985 O O . ASP A 1 126 ? 4.486 -0.580 2.220 1.00 89.12 126 ASP A O 1
ATOM 989 N N . LYS A 1 127 ? 2.463 -1.048 3.055 1.00 88.75 127 LYS A N 1
ATOM 990 C CA . LYS A 1 127 ? 2.109 -1.936 1.947 1.00 88.75 127 LYS A CA 1
ATOM 991 C C . LYS A 1 127 ? 1.928 -1.181 0.641 1.00 88.75 127 LYS A C 1
ATOM 993 O O . LYS A 1 127 ? 2.347 -1.724 -0.378 1.00 88.75 127 LYS A O 1
ATOM 998 N N . SER A 1 128 ? 1.296 -0.007 0.633 1.00 88.19 128 SER A N 1
ATOM 999 C CA . SER A 1 128 ? 1.143 0.765 -0.603 1.00 88.19 128 SER A CA 1
ATOM 1000 C C . SER A 1 128 ? 2.514 1.151 -1.163 1.00 88.19 128 SER A C 1
ATOM 1002 O O . SER A 1 128 ? 2.807 0.818 -2.313 1.00 88.19 128 SER A O 1
ATOM 1004 N N . HIS A 1 129 ? 3.412 1.673 -0.319 1.00 87.94 129 HIS A N 1
ATOM 1005 C CA . HIS A 1 129 ? 4.801 1.969 -0.686 1.00 87.94 129 HIS A CA 1
ATOM 1006 C C . HIS A 1 129 ? 5.527 0.751 -1.272 1.00 87.94 129 HIS A C 1
ATOM 1008 O O . HIS A 1 129 ? 6.042 0.825 -2.391 1.00 87.94 129 HIS A O 1
ATOM 1014 N N . LEU A 1 130 ? 5.428 -0.409 -0.613 1.00 89.88 130 LEU A N 1
ATOM 1015 C CA . LEU A 1 130 ? 6.008 -1.659 -1.106 1.00 89.88 130 LEU A CA 1
ATOM 1016 C C . LEU A 1 130 ? 5.505 -2.022 -2.518 1.00 89.88 130 LEU A C 1
ATOM 1018 O O . LEU A 1 130 ? 6.280 -2.465 -3.369 1.00 89.88 130 LEU A O 1
ATOM 1022 N N . PHE A 1 131 ? 4.202 -1.876 -2.793 1.00 87.81 131 PHE A N 1
ATOM 1023 C CA . PHE A 1 131 ? 3.649 -2.177 -4.120 1.00 87.81 131 PHE A CA 1
ATOM 1024 C C . PHE A 1 131 ? 4.077 -1.153 -5.174 1.00 87.81 131 PHE A C 1
ATOM 1026 O O . PHE A 1 131 ? 4.410 -1.557 -6.293 1.00 87.81 131 PHE A O 1
ATOM 1033 N N . ALA A 1 132 ? 4.143 0.129 -4.818 1.00 85.44 132 ALA A N 1
ATOM 1034 C CA . ALA A 1 132 ? 4.648 1.180 -5.693 1.00 85.44 132 ALA A CA 1
ATOM 1035 C C . ALA A 1 132 ? 6.126 0.953 -6.059 1.00 85.44 132 ALA A C 1
ATOM 1037 O O . ALA A 1 132 ? 6.499 1.012 -7.234 1.00 85.44 132 ALA A O 1
ATOM 1038 N N . ASP A 1 133 ? 6.971 0.614 -5.087 1.00 87.44 133 ASP A N 1
ATOM 1039 C CA . ASP A 1 133 ? 8.391 0.363 -5.328 1.00 87.44 133 ASP A CA 1
ATOM 1040 C C . ASP A 1 133 ? 8.627 -0.935 -6.103 1.00 87.44 133 ASP A C 1
ATOM 1042 O O . ASP A 1 133 ? 9.487 -0.991 -6.991 1.00 87.44 133 ASP A O 1
ATOM 1046 N N . ARG A 1 134 ? 7.785 -1.953 -5.892 1.00 88.12 134 ARG A N 1
ATOM 1047 C CA . ARG A 1 134 ? 7.773 -3.142 -6.749 1.00 88.12 134 ARG A CA 1
ATOM 1048 C C . ARG A 1 134 ? 7.412 -2.802 -8.194 1.00 88.12 134 ARG A C 1
ATOM 1050 O O . ARG A 1 134 ? 8.033 -3.348 -9.105 1.00 88.12 134 ARG A O 1
ATOM 1057 N N . ALA A 1 135 ? 6.447 -1.910 -8.425 1.00 85.69 135 ALA A N 1
ATOM 1058 C CA . ALA A 1 135 ? 6.076 -1.481 -9.774 1.00 85.69 135 ALA A CA 1
ATOM 1059 C C . ALA A 1 135 ? 7.238 -0.757 -10.473 1.00 85.69 135 ALA A C 1
ATOM 1061 O O . ALA A 1 135 ? 7.530 -1.038 -11.637 1.00 85.69 135 ALA A O 1
ATOM 1062 N N . LYS A 1 136 ? 7.961 0.110 -9.748 1.00 84.81 136 LYS A N 1
ATOM 1063 C CA . LYS A 1 136 ? 9.177 0.775 -10.252 1.00 84.81 136 LYS A CA 1
ATOM 1064 C C . LYS A 1 136 ? 10.258 -0.231 -10.639 1.00 84.81 136 LYS A C 1
ATOM 1066 O O . LYS A 1 136 ? 10.901 -0.052 -11.670 1.00 84.81 136 LYS A O 1
ATOM 1071 N N . LEU A 1 137 ? 10.445 -1.293 -9.851 1.00 84.56 137 LEU A N 1
ATOM 1072 C CA . LEU A 1 137 ? 11.415 -2.343 -10.163 1.00 84.56 137 LEU A CA 1
ATOM 1073 C C . LEU A 1 137 ? 11.049 -3.083 -11.457 1.00 84.56 137 LEU A C 1
ATOM 1075 O O . LEU A 1 137 ? 11.898 -3.222 -12.334 1.00 84.56 137 LEU A O 1
ATOM 1079 N N . VAL A 1 138 ? 9.785 -3.496 -11.601 1.00 83.25 138 VAL A N 1
ATOM 1080 C CA . VAL A 1 138 ? 9.307 -4.211 -12.799 1.00 83.25 138 VAL A CA 1
ATOM 1081 C C . VAL A 1 138 ? 9.429 -3.338 -14.055 1.00 83.25 138 VAL A C 1
ATOM 1083 O O . VAL A 1 138 ? 9.846 -3.829 -15.102 1.00 83.25 138 VAL A O 1
ATOM 1086 N N . ASN A 1 139 ? 9.148 -2.035 -13.948 1.00 78.88 139 ASN A N 1
ATOM 1087 C CA . ASN A 1 139 ? 9.361 -1.084 -15.044 1.00 78.88 139 ASN A CA 1
ATOM 1088 C C . ASN A 1 139 ? 10.855 -0.857 -15.341 1.00 78.88 139 ASN A C 1
ATOM 1090 O O . ASN A 1 139 ? 11.255 -0.815 -16.501 1.00 78.88 139 ASN A O 1
ATOM 1094 N N . GLY A 1 140 ? 11.702 -0.743 -14.315 1.00 70.06 140 GLY A N 1
ATOM 1095 C CA . GLY A 1 140 ? 13.144 -0.516 -14.469 1.00 70.06 140 GLY A CA 1
ATOM 1096 C C . GLY A 1 140 ? 13.921 -1.719 -15.020 1.00 70.06 140 GLY A C 1
ATOM 1097 O O . GLY A 1 140 ? 14.984 -1.548 -15.621 1.00 70.06 140 GLY A O 1
ATOM 1098 N N . GLU A 1 141 ? 13.402 -2.937 -14.854 1.00 66.00 141 GLU A N 1
ATOM 1099 C CA . GLU A 1 141 ? 13.951 -4.158 -15.462 1.00 66.00 141 GLU A CA 1
ATOM 1100 C C . GLU A 1 141 ? 13.647 -4.263 -16.971 1.00 66.00 141 GLU A C 1
ATOM 1102 O O . GLU A 1 141 ? 14.284 -5.053 -17.668 1.00 66.00 141 GLU A O 1
ATOM 1107 N N . ALA A 1 142 ? 12.761 -3.417 -17.516 1.00 55.72 142 ALA A N 1
ATOM 1108 C CA . ALA A 1 142 ? 12.414 -3.421 -18.938 1.00 55.72 142 ALA A CA 1
ATOM 1109 C C . ALA A 1 142 ? 13.544 -2.967 -19.879 1.00 55.72 142 ALA A C 1
ATOM 1111 O O . ALA A 1 142 ? 13.507 -3.280 -21.066 1.00 55.72 142 ALA A O 1
ATOM 1112 N N . HIS A 1 143 ? 14.566 -2.283 -19.359 1.00 50.59 143 HIS A N 1
ATOM 1113 C CA . HIS A 1 143 ? 15.706 -1.792 -20.139 1.00 50.59 143 HIS A CA 1
ATOM 1114 C C . HIS A 1 143 ? 16.918 -2.734 -20.149 1.00 50.59 143 HIS A C 1
ATOM 1116 O O . HIS A 1 143 ? 18.024 -2.286 -20.438 1.00 50.59 143 HIS A O 1
ATOM 1122 N N . ASN A 1 144 ? 16.752 -4.024 -19.836 1.00 49.31 144 ASN A N 1
ATOM 1123 C CA . ASN A 1 144 ? 17.824 -5.000 -20.026 1.00 49.31 144 ASN A CA 1
ATOM 1124 C C . ASN A 1 144 ? 17.672 -5.669 -21.410 1.00 49.31 144 ASN A C 1
ATOM 1126 O O . ASN A 1 144 ? 16.799 -6.523 -21.563 1.00 49.31 144 ASN A O 1
ATOM 1130 N N . PRO A 1 145 ? 18.483 -5.318 -22.429 1.00 47.69 145 PRO A N 1
ATOM 1131 C CA . PRO A 1 145 ? 18.385 -5.907 -23.769 1.00 47.69 145 PRO A CA 1
ATOM 1132 C C . PRO A 1 145 ? 18.913 -7.352 -23.856 1.00 47.69 145 PRO A C 1
ATOM 1134 O O . PRO A 1 145 ? 19.000 -7.892 -24.950 1.00 47.69 145 PRO A O 1
ATOM 1137 N N . LEU A 1 146 ? 19.240 -7.999 -22.730 1.00 46.94 146 LEU A N 1
ATOM 1138 C CA . LEU A 1 146 ? 19.740 -9.381 -22.660 1.00 46.94 146 LEU A CA 1
ATOM 1139 C C . LEU A 1 146 ? 18.645 -10.462 -22.785 1.00 46.94 146 LEU A C 1
ATOM 1141 O O . LEU A 1 146 ? 18.851 -11.594 -22.359 1.00 46.94 146 LEU A O 1
ATOM 1145 N N . VAL A 1 147 ? 17.474 -10.130 -23.333 1.00 47.62 147 VAL A N 1
ATOM 1146 C CA . VAL A 1 147 ? 16.467 -11.144 -23.673 1.00 47.62 147 VAL A CA 1
ATOM 1147 C C . VAL A 1 147 ? 16.795 -11.678 -25.062 1.00 47.62 147 VAL A C 1
ATOM 1149 O O . VAL A 1 147 ? 16.867 -10.901 -26.019 1.00 47.62 147 VAL A O 1
ATOM 1152 N N . GLU A 1 148 ? 17.022 -12.991 -25.124 1.00 44.44 148 GLU A N 1
ATOM 1153 C CA . GLU A 1 148 ? 17.237 -13.793 -26.330 1.00 44.44 148 GLU A CA 1
ATOM 1154 C C . GLU A 1 148 ? 16.302 -13.367 -27.480 1.00 44.44 148 GLU A C 1
ATOM 1156 O O . GLU A 1 148 ? 15.139 -13.027 -27.239 1.00 44.44 148 GLU A O 1
ATOM 1161 N N . PRO A 1 149 ? 16.790 -13.357 -28.734 1.00 49.53 149 PRO A N 1
ATOM 1162 C CA . PRO A 1 149 ? 16.048 -12.843 -29.887 1.00 49.53 149 PRO A CA 1
ATOM 1163 C C . PRO A 1 149 ? 14.751 -13.605 -30.224 1.00 49.53 149 PRO A C 1
ATOM 1165 O O . PRO A 1 149 ? 13.953 -13.083 -30.998 1.00 49.53 149 PRO A O 1
ATOM 1168 N N . ASP A 1 150 ? 14.499 -14.767 -29.613 1.00 51.69 150 ASP A N 1
ATOM 1169 C CA . ASP A 1 150 ? 13.457 -15.709 -30.045 1.00 51.69 150 ASP A CA 1
ATOM 1170 C C . ASP A 1 150 ? 12.146 -15.672 -29.230 1.00 51.69 150 ASP A C 1
ATOM 1172 O O . ASP A 1 150 ? 11.269 -16.511 -29.430 1.00 51.69 150 ASP A O 1
ATOM 1176 N N . VAL A 1 151 ? 11.961 -14.702 -28.324 1.00 56.41 151 VAL A N 1
ATOM 1177 C CA . VAL A 1 151 ? 10.676 -14.503 -27.619 1.00 56.41 151 VAL A CA 1
ATOM 1178 C C . VAL A 1 151 ? 9.918 -13.324 -28.245 1.00 56.41 151 VAL A C 1
ATOM 1180 O O . VAL A 1 151 ? 10.511 -12.246 -28.375 1.00 56.41 151 VAL A O 1
ATOM 1183 N N . PRO A 1 152 ? 8.620 -13.449 -28.607 1.00 58.41 152 PRO A N 1
ATOM 1184 C CA . PRO A 1 152 ? 7.837 -12.333 -29.127 1.00 58.41 152 PRO A CA 1
ATOM 1185 C C . PRO A 1 152 ? 7.774 -11.219 -28.078 1.00 58.41 152 PRO A C 1
ATOM 1187 O O . PRO A 1 152 ? 7.038 -11.269 -27.091 1.00 58.41 152 PRO A O 1
ATOM 1190 N N . ARG A 1 153 ? 8.590 -10.183 -28.302 1.00 63.25 153 ARG A N 1
ATOM 1191 C CA . ARG A 1 153 ? 8.773 -9.038 -27.397 1.00 63.25 153 ARG A CA 1
ATOM 1192 C C . ARG A 1 153 ? 7.462 -8.326 -27.049 1.00 63.25 153 ARG A C 1
ATOM 1194 O O . ARG A 1 153 ? 7.417 -7.654 -26.024 1.00 63.25 153 ARG A O 1
ATOM 1201 N N . SER A 1 154 ? 6.422 -8.461 -27.872 1.00 66.31 154 SER A N 1
ATOM 1202 C CA . SER A 1 154 ? 5.114 -7.832 -27.672 1.00 66.31 154 SER A CA 1
ATOM 1203 C C . SER A 1 154 ? 4.306 -8.448 -26.526 1.00 66.31 154 SER A C 1
ATOM 1205 O O . SER A 1 154 ? 3.761 -7.699 -25.723 1.00 66.31 154 SER A O 1
ATOM 1207 N N . GLU A 1 155 ? 4.261 -9.777 -26.402 1.00 69.44 155 GLU A N 1
ATOM 1208 C CA . GLU A 1 155 ? 3.436 -10.465 -25.388 1.00 69.44 155 GLU A CA 1
ATOM 1209 C C . GLU A 1 155 ? 4.075 -10.404 -23.996 1.00 69.44 155 GLU A C 1
ATOM 1211 O O . GLU A 1 155 ? 3.420 -10.149 -22.988 1.00 69.44 155 GLU A O 1
ATOM 1216 N N . VAL A 1 156 ? 5.403 -10.527 -23.926 1.00 71.94 156 VAL A N 1
ATOM 1217 C CA . VAL A 1 156 ? 6.135 -10.326 -22.664 1.00 71.94 156 VAL A CA 1
ATOM 1218 C C . VAL A 1 156 ? 6.037 -8.870 -22.196 1.00 71.94 156 VAL A C 1
ATOM 1220 O O . VAL A 1 156 ? 6.005 -8.599 -20.992 1.00 71.94 156 VAL A O 1
ATOM 1223 N N . ALA A 1 157 ? 5.984 -7.914 -23.129 1.00 74.94 157 ALA A N 1
ATOM 1224 C CA . ALA A 1 157 ? 5.781 -6.511 -22.796 1.00 74.94 157 A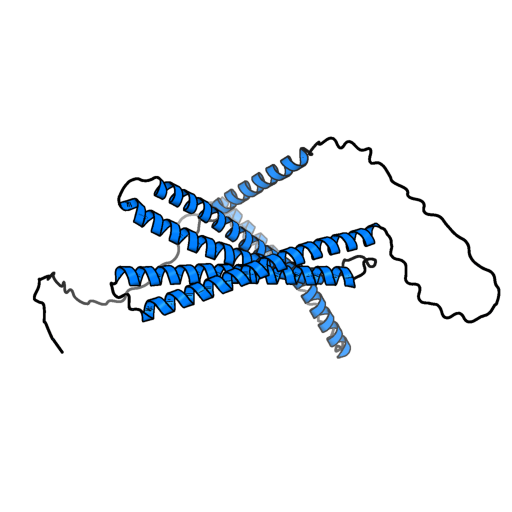LA A CA 1
ATOM 1225 C C . ALA A 1 157 ? 4.360 -6.237 -22.282 1.00 74.94 157 ALA A C 1
ATOM 1227 O O . ALA A 1 157 ? 4.235 -5.512 -21.294 1.00 74.94 157 ALA A O 1
ATOM 1228 N N . SER A 1 158 ? 3.315 -6.826 -22.880 1.00 80.19 158 SER A N 1
ATOM 1229 C CA . SER A 1 158 ? 1.931 -6.642 -22.416 1.00 80.19 158 SER A CA 1
ATOM 1230 C C . SER A 1 158 ? 1.728 -7.205 -21.010 1.00 80.19 158 SER A C 1
ATOM 1232 O O . SER A 1 158 ? 1.346 -6.456 -20.116 1.00 80.19 158 SER A O 1
ATOM 1234 N N . VAL A 1 159 ? 2.143 -8.452 -20.760 1.00 82.94 159 VAL A N 1
ATOM 1235 C CA . VAL A 1 159 ? 2.079 -9.080 -19.425 1.00 82.94 159 VAL A CA 1
ATOM 1236 C C . VAL A 1 159 ? 2.820 -8.239 -18.374 1.00 82.94 159 VAL A C 1
ATOM 1238 O O . VAL A 1 159 ? 2.385 -8.104 -17.229 1.00 82.94 159 VAL A O 1
ATOM 1241 N N . ARG A 1 160 ? 3.945 -7.614 -18.742 1.00 81.56 160 ARG A N 1
ATOM 1242 C CA . ARG A 1 160 ? 4.685 -6.723 -17.838 1.00 81.56 160 ARG A CA 1
ATOM 1243 C C . ARG A 1 160 ? 3.914 -5.438 -17.523 1.00 81.56 160 ARG A C 1
ATOM 1245 O O . ARG A 1 160 ? 3.917 -5.021 -16.364 1.00 81.56 160 ARG A O 1
ATOM 1252 N N . ILE A 1 161 ? 3.296 -4.816 -18.527 1.00 85.31 161 ILE A N 1
ATOM 1253 C CA . ILE A 1 161 ? 2.457 -3.620 -18.357 1.00 85.31 161 ILE A CA 1
ATOM 1254 C C . ILE A 1 161 ? 1.262 -3.945 -17.455 1.00 85.31 161 ILE A C 1
ATOM 1256 O O . ILE A 1 161 ? 0.982 -3.209 -16.510 1.00 85.31 161 ILE A O 1
ATOM 1260 N N . ASP A 1 162 ? 0.616 -5.086 -17.672 1.00 85.62 162 ASP A N 1
ATOM 1261 C CA . ASP A 1 162 ? -0.521 -5.514 -16.858 1.00 85.62 162 ASP A CA 1
ATOM 1262 C C . ASP A 1 162 ? -0.098 -5.779 -15.409 1.00 85.62 162 ASP A C 1
ATOM 1264 O O . ASP A 1 162 ? -0.760 -5.355 -14.460 1.00 85.62 162 ASP A O 1
ATOM 1268 N N . LYS A 1 163 ? 1.086 -6.367 -15.205 1.00 87.56 163 LYS A N 1
ATOM 1269 C CA . LYS A 1 163 ? 1.670 -6.554 -13.872 1.00 87.56 163 LYS A CA 1
ATOM 1270 C C . LYS A 1 163 ? 1.954 -5.234 -13.159 1.00 87.56 163 LYS A C 1
ATOM 1272 O O . LYS A 1 163 ? 1.728 -5.134 -11.954 1.00 87.56 163 LYS A O 1
ATOM 1277 N N . THR A 1 164 ? 2.480 -4.227 -13.853 1.00 86.12 164 THR A N 1
ATOM 1278 C CA . THR A 1 164 ? 2.809 -2.933 -13.229 1.00 86.12 164 THR A CA 1
ATOM 1279 C C . THR A 1 164 ? 1.562 -2.118 -12.925 1.00 86.12 164 THR A C 1
ATOM 1281 O O . THR A 1 164 ? 1.515 -1.465 -11.877 1.00 86.12 164 THR A O 1
ATOM 1284 N N . ARG A 1 165 ? 0.537 -2.226 -13.777 1.00 88.62 165 ARG A N 1
ATOM 1285 C CA . ARG A 1 165 ? -0.805 -1.696 -13.533 1.00 88.62 165 ARG A CA 1
ATOM 1286 C C . ARG A 1 165 ? -1.438 -2.334 -12.299 1.00 88.62 165 ARG A C 1
ATOM 1288 O O . ARG A 1 165 ? -1.808 -1.618 -11.378 1.00 88.62 165 ARG A O 1
ATOM 1295 N N . LEU A 1 166 ? -1.428 -3.664 -12.210 1.00 90.50 166 LEU A N 1
ATOM 1296 C CA . LEU A 1 166 ? -1.961 -4.398 -11.060 1.00 90.50 166 LEU A CA 1
ATOM 1297 C C . LEU A 1 166 ? -1.275 -4.004 -9.738 1.00 90.50 166 LEU A C 1
ATOM 1299 O O . LEU A 1 166 ? -1.916 -3.922 -8.689 1.00 90.50 166 LEU A O 1
ATOM 1303 N N . LEU A 1 167 ? 0.039 -3.759 -9.767 1.00 89.44 167 LEU A N 1
ATOM 1304 C CA . LEU A 1 167 ? 0.781 -3.280 -8.597 1.00 89.44 167 LEU A CA 1
ATOM 1305 C C . LEU A 1 167 ? 0.366 -1.855 -8.193 1.00 89.44 167 LEU A C 1
ATOM 1307 O O . LEU A 1 167 ? 0.224 -1.596 -6.999 1.00 89.44 167 LEU A O 1
ATOM 1311 N N . HIS A 1 168 ? 0.127 -0.960 -9.156 1.00 89.44 168 HIS A N 1
ATOM 1312 C CA . HIS A 1 168 ? -0.403 0.381 -8.882 1.00 89.44 168 HIS A CA 1
ATOM 1313 C C . HIS A 1 168 ? -1.818 0.337 -8.309 1.00 89.44 168 HIS A C 1
ATOM 1315 O O . HIS A 1 168 ? -2.075 0.980 -7.292 1.00 89.44 168 HIS A O 1
ATOM 1321 N N . ASP A 1 169 ? -2.709 -0.452 -8.910 1.00 88.56 169 ASP A N 1
ATOM 1322 C CA . ASP A 1 169 ? -4.092 -0.594 -8.446 1.00 88.56 169 ASP A CA 1
ATOM 1323 C C . ASP A 1 169 ? -4.117 -1.126 -7.007 1.00 88.56 169 ASP A C 1
ATOM 1325 O O . ASP A 1 169 ? -4.828 -0.616 -6.141 1.00 88.56 169 ASP A O 1
ATOM 1329 N N . ARG A 1 170 ? -3.234 -2.082 -6.698 1.00 89.69 170 ARG A N 1
ATOM 1330 C CA . ARG A 1 170 ? -3.065 -2.598 -5.340 1.00 89.69 170 ARG A CA 1
ATOM 1331 C C . ARG A 1 170 ? -2.488 -1.564 -4.366 1.00 89.69 170 ARG A C 1
ATOM 1333 O O . ARG A 1 170 ? -2.874 -1.591 -3.199 1.00 89.69 170 ARG A O 1
ATOM 1340 N N . SER A 1 171 ? -1.584 -0.688 -4.810 1.00 88.69 171 SER A N 1
ATOM 1341 C CA . SER A 1 171 ? -1.070 0.425 -3.995 1.00 88.69 171 SER A CA 1
ATOM 1342 C C . SER A 1 171 ? -2.199 1.372 -3.595 1.00 88.69 171 SER A C 1
ATOM 1344 O O . SER A 1 171 ? -2.427 1.567 -2.402 1.00 88.69 171 SER A O 1
ATOM 1346 N N . ARG A 1 172 ? -2.962 1.865 -4.581 1.00 89.00 172 ARG A N 1
ATOM 1347 C CA . ARG A 1 172 ? -4.096 2.780 -4.365 1.00 89.00 172 ARG A CA 1
ATOM 1348 C C . ARG A 1 172 ? -5.145 2.184 -3.437 1.00 89.00 172 ARG A C 1
ATOM 1350 O O . ARG A 1 172 ? -5.538 2.798 -2.461 1.00 89.00 172 ARG A O 1
ATOM 1357 N N . MET A 1 173 ? -5.500 0.924 -3.652 1.00 92.75 173 MET A N 1
ATOM 1358 C CA . MET A 1 173 ? -6.451 0.214 -2.800 1.00 92.75 173 MET A CA 1
ATOM 1359 C C . MET A 1 173 ? -5.996 0.130 -1.326 1.00 92.75 173 MET A C 1
ATOM 1361 O O . MET A 1 173 ? -6.824 0.143 -0.413 1.00 92.75 173 MET A O 1
ATOM 1365 N N . TYR A 1 174 ? -4.691 0.012 -1.048 1.00 88.19 174 TYR A N 1
ATOM 1366 C CA . TYR A 1 174 ? -4.205 0.063 0.336 1.00 88.19 174 TYR A CA 1
ATOM 1367 C C . TYR A 1 174 ? -4.220 1.482 0.916 1.00 88.19 174 TYR A C 1
ATOM 1369 O O . TYR A 1 174 ? -4.526 1.617 2.102 1.00 88.19 174 TYR A O 1
ATOM 1377 N N . GLU A 1 175 ? -3.964 2.507 0.101 1.00 88.75 175 GLU A N 1
ATOM 1378 C CA . GLU A 1 175 ? -4.129 3.916 0.483 1.00 88.75 175 GLU A CA 1
ATOM 1379 C C . GLU A 1 175 ? -5.589 4.217 0.837 1.00 88.75 175 GLU A C 1
ATOM 1381 O O . GLU A 1 175 ? -5.855 4.631 1.965 1.00 88.75 175 GLU A O 1
ATOM 1386 N N . ASP A 1 176 ? -6.539 3.877 -0.035 1.00 88.38 176 ASP A N 1
ATOM 1387 C CA . ASP A 1 176 ? -7.979 4.061 0.191 1.00 88.38 176 ASP A CA 1
ATOM 1388 C C . ASP A 1 176 ? -8.438 3.354 1.471 1.00 88.38 176 ASP A C 1
ATOM 1390 O O . ASP A 1 176 ? -9.190 3.891 2.282 1.00 88.38 176 ASP A O 1
ATOM 1394 N N . LYS A 1 177 ? -7.919 2.148 1.727 1.00 89.00 177 LYS A N 1
ATOM 1395 C CA . LYS A 1 177 ? -8.214 1.420 2.965 1.00 89.00 177 LYS A CA 1
ATOM 1396 C C . LYS A 1 177 ? -7.640 2.098 4.210 1.00 89.00 177 LYS A C 1
ATOM 1398 O O . LYS A 1 177 ? -8.226 1.968 5.284 1.00 89.00 177 LYS A O 1
ATOM 1403 N N . SER A 1 178 ? -6.481 2.744 4.095 1.00 86.56 178 SER A N 1
ATOM 1404 C CA . SER A 1 178 ? -5.878 3.498 5.199 1.00 86.56 178 SER A CA 1
ATOM 1405 C C . SER A 1 178 ? -6.681 4.765 5.505 1.00 86.56 178 SER A C 1
ATOM 1407 O O . SER A 1 178 ? -6.935 5.042 6.676 1.00 86.56 178 SER A O 1
ATOM 1409 N N . LEU A 1 179 ? -7.165 5.454 4.464 1.00 89.31 179 LEU A N 1
ATOM 1410 C CA . LEU A 1 179 ? -8.048 6.614 4.580 1.00 89.31 179 LEU A CA 1
ATOM 1411 C C . LEU A 1 179 ? -9.372 6.221 5.236 1.00 89.31 179 LEU A C 1
ATOM 1413 O O . LEU A 1 179 ? -9.715 6.775 6.269 1.00 89.31 179 LEU A O 1
ATOM 1417 N N . LEU A 1 180 ? -10.023 5.151 4.770 1.00 89.88 180 LEU A N 1
ATOM 1418 C CA . LEU A 1 180 ? -11.266 4.666 5.382 1.00 89.88 180 LEU A CA 1
ATOM 1419 C C . LEU A 1 180 ? -11.122 4.285 6.859 1.00 89.88 180 LEU A C 1
ATOM 1421 O O . LEU A 1 180 ? -12.058 4.457 7.639 1.00 89.88 180 LEU A O 1
ATOM 1425 N N . LEU A 1 181 ? -9.970 3.740 7.267 1.00 89.12 181 LEU A N 1
ATOM 1426 C CA . LEU A 1 181 ? -9.713 3.472 8.685 1.00 89.12 181 LEU A CA 1
ATOM 1427 C C . LEU A 1 181 ? -9.561 4.758 9.495 1.00 89.12 181 LEU A C 1
ATOM 1429 O O . LEU A 1 181 ? -10.000 4.787 10.643 1.00 89.12 181 LEU A O 1
ATOM 1433 N N . ARG A 1 182 ? -8.938 5.786 8.913 1.00 88.44 182 ARG A N 1
ATOM 1434 C CA . ARG A 1 182 ? -8.783 7.096 9.538 1.00 88.44 182 ARG A CA 1
ATOM 1435 C C . ARG A 1 182 ? -10.131 7.798 9.669 1.00 88.44 182 ARG A C 1
ATOM 1437 O O . ARG A 1 182 ? -10.510 8.116 10.787 1.00 88.44 182 ARG A O 1
ATOM 1444 N N . ASP A 1 183 ? -10.885 7.902 8.581 1.00 87.62 183 ASP A N 1
ATOM 1445 C CA . ASP A 1 183 ? -12.199 8.548 8.553 1.00 87.62 183 ASP A CA 1
ATOM 1446 C C . ASP A 1 183 ? -13.182 7.845 9.504 1.00 87.62 183 ASP A C 1
ATOM 1448 O O . ASP A 1 183 ? -13.921 8.480 10.254 1.00 87.62 183 ASP A O 1
ATOM 1452 N N . SER A 1 184 ? -13.141 6.507 9.563 1.00 87.00 184 SER A N 1
ATOM 1453 C CA . SER A 1 184 ? -13.913 5.750 10.552 1.00 87.00 184 SER A CA 1
ATOM 1454 C C . SER A 1 184 ? -13.465 6.020 11.992 1.00 87.00 184 SER A C 1
ATOM 1456 O O . SER A 1 184 ? -14.286 5.894 12.901 1.00 87.00 184 SER A O 1
ATOM 1458 N N . GLY A 1 185 ? -12.185 6.309 12.226 1.00 85.31 185 GLY A N 1
ATOM 1459 C CA . GLY A 1 185 ? -11.656 6.679 13.536 1.00 85.31 185 GLY A CA 1
ATOM 1460 C C . GLY A 1 185 ? -12.106 8.075 13.957 1.00 85.31 185 GLY A C 1
ATOM 1461 O O . GLY A 1 185 ? -12.600 8.238 15.073 1.00 85.31 185 GLY A O 1
ATOM 1462 N N . ASP A 1 186 ? -12.013 9.038 13.041 1.00 85.44 186 ASP A N 1
ATOM 1463 C CA . ASP A 1 186 ? -12.435 10.426 13.239 1.00 85.44 186 ASP A CA 1
ATOM 1464 C C . ASP A 1 186 ? -13.943 10.489 13.533 1.00 85.44 186 ASP A C 1
ATOM 1466 O O . ASP A 1 186 ? -14.357 11.066 14.537 1.00 85.44 186 ASP A O 1
ATOM 1470 N N . LEU A 1 187 ? -14.763 9.746 12.780 1.00 87.06 187 LEU A N 1
ATOM 1471 C CA . LEU A 1 187 ? -16.204 9.641 13.029 1.00 87.06 187 LEU A CA 1
ATOM 1472 C C . LEU A 1 187 ? -16.538 9.077 14.424 1.00 87.06 187 LEU A C 1
ATOM 1474 O O . LEU A 1 187 ? -17.501 9.499 15.071 1.00 87.06 187 LEU A O 1
ATOM 1478 N N . VAL A 1 188 ? -15.760 8.101 14.906 1.00 84.75 188 VAL A N 1
ATOM 1479 C CA . VAL A 1 188 ? -15.934 7.537 16.255 1.00 84.75 188 VAL A CA 1
ATOM 1480 C C . VAL A 1 188 ? -15.516 8.543 17.329 1.00 84.75 188 VAL A C 1
ATOM 1482 O O . VAL A 1 188 ? -16.189 8.632 18.359 1.00 84.75 188 VAL A O 1
ATOM 1485 N N . ALA A 1 189 ? -14.437 9.296 17.107 1.00 81.88 189 ALA A N 1
ATOM 1486 C CA . ALA A 1 189 ? -13.978 10.336 18.023 1.00 81.88 189 ALA A CA 1
ATOM 1487 C C . ALA A 1 189 ? -15.001 11.477 18.134 1.00 81.88 189 ALA A C 1
ATOM 1489 O O . ALA A 1 189 ? -15.376 11.851 19.250 1.00 81.88 189 ALA A O 1
ATOM 1490 N N . ASP A 1 190 ? -15.524 11.940 16.999 1.00 82.62 190 ASP A N 1
ATOM 1491 C CA . ASP A 1 190 ? -16.566 12.963 16.916 1.00 82.62 190 ASP A CA 1
ATOM 1492 C C . ASP A 1 190 ? -17.837 12.525 17.641 1.00 82.62 190 ASP A C 1
ATOM 1494 O O . ASP A 1 190 ? -18.403 13.274 18.442 1.00 82.62 190 ASP A O 1
ATOM 1498 N N . TYR A 1 191 ? -18.272 11.280 17.426 1.00 79.94 191 TYR A N 1
ATOM 1499 C CA . TYR A 1 191 ? -19.416 10.727 18.146 1.00 79.94 191 TYR A CA 1
ATOM 1500 C C . TYR A 1 191 ? -19.151 10.647 19.659 1.00 79.94 191 TYR A C 1
ATOM 1502 O O . TYR A 1 191 ? -20.020 10.987 20.463 1.00 79.94 191 TYR A O 1
ATOM 1510 N N . GLY A 1 192 ? -17.940 10.252 20.063 1.00 77.62 192 GLY A N 1
ATOM 1511 C CA . GLY A 1 192 ? -17.530 10.175 21.465 1.00 77.62 192 GLY A CA 1
ATOM 1512 C C . GLY A 1 192 ? -17.535 11.530 22.181 1.00 77.62 192 GLY A C 1
ATOM 1513 O O . GLY A 1 192 ? -18.062 11.625 23.292 1.00 77.62 192 GLY A O 1
ATOM 1514 N N . GLN A 1 193 ? -17.010 12.583 21.546 1.00 78.69 193 GLN A N 1
ATOM 1515 C CA . GLN A 1 193 ? -17.060 13.947 22.088 1.00 78.69 193 GLN A CA 1
ATOM 1516 C C . GLN A 1 193 ? -18.502 14.444 22.244 1.00 78.69 193 GLN A C 1
ATOM 1518 O O . GLN A 1 193 ? -18.842 15.041 23.266 1.00 78.69 193 GLN A O 1
ATOM 1523 N N . ARG A 1 194 ? -19.372 14.149 21.271 1.00 73.69 194 ARG A N 1
ATOM 1524 C CA . ARG A 1 194 ? -20.780 14.583 21.277 1.00 73.69 194 ARG A CA 1
ATOM 1525 C C . ARG A 1 194 ? -21.603 13.905 22.374 1.00 73.69 194 ARG A C 1
ATOM 1527 O O . ARG A 1 194 ? -22.377 14.576 23.051 1.00 73.69 194 ARG A O 1
ATOM 1534 N N . VAL A 1 195 ? -21.408 12.602 22.595 1.00 69.31 195 VAL A N 1
ATOM 1535 C CA . VAL A 1 195 ? -22.088 11.864 23.678 1.00 69.31 195 VAL A CA 1
A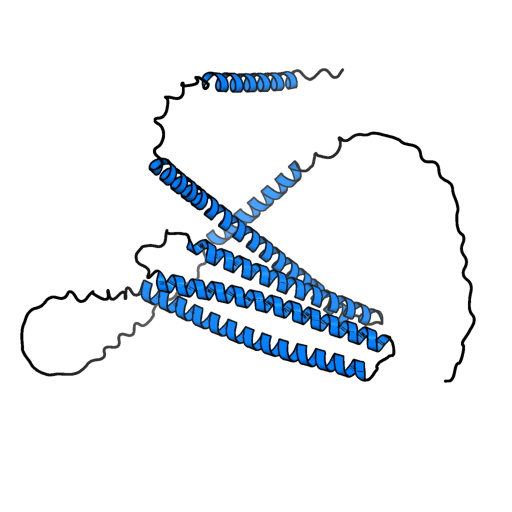TOM 1536 C C . VAL A 1 195 ? -21.598 12.318 25.058 1.00 69.31 195 VAL A C 1
ATOM 1538 O O . VAL A 1 195 ? -22.400 12.426 25.982 1.00 69.31 195 VAL A O 1
ATOM 1541 N N . GLY A 1 196 ? -20.306 12.632 25.207 1.00 67.12 196 GLY A N 1
ATOM 1542 C CA . GLY A 1 196 ? -19.746 13.145 26.464 1.00 67.12 196 GLY A CA 1
ATOM 1543 C C . GLY A 1 196 ? -20.112 14.602 26.782 1.00 67.12 196 GLY A C 1
ATOM 1544 O O . GLY A 1 196 ? -20.103 14.983 27.949 1.00 67.12 196 GLY A O 1
ATOM 1545 N N . GLY A 1 197 ? -20.439 15.409 25.765 1.00 66.25 197 GLY A N 1
ATOM 1546 C CA . GLY A 1 197 ? -20.728 16.844 25.887 1.00 66.25 197 GLY A CA 1
ATOM 1547 C C . GLY A 1 197 ? -22.205 17.225 26.062 1.00 66.25 197 GLY A C 1
ATOM 1548 O O . GLY A 1 197 ? -22.505 18.409 26.179 1.00 66.25 197 GLY A O 1
ATOM 1549 N N . GLY A 1 198 ? -23.137 16.264 26.063 1.00 58.31 198 GLY A N 1
ATOM 1550 C CA . GLY A 1 198 ? -24.562 16.500 26.355 1.00 58.31 198 GLY A CA 1
ATOM 1551 C C . GLY A 1 198 ? -25.368 17.269 25.292 1.00 58.31 198 GLY A C 1
ATOM 1552 O O . GLY A 1 198 ? -26.563 17.474 25.479 1.00 58.31 198 GLY A O 1
ATOM 1553 N N . SER A 1 199 ? -24.767 17.667 24.167 1.00 56.38 199 SER A N 1
ATOM 1554 C CA . SER A 1 199 ? -25.410 18.461 23.108 1.00 56.38 199 SER A CA 1
ATOM 1555 C C . SER A 1 199 ? -25.674 17.644 21.835 1.00 56.38 199 SER A C 1
ATOM 1557 O O . SER A 1 199 ? -25.194 17.944 20.738 1.00 56.38 199 SER A O 1
ATOM 1559 N N . ALA A 1 200 ? -26.479 16.587 21.953 1.00 59.34 200 ALA A N 1
ATOM 1560 C CA . ALA A 1 200 ? -26.994 15.863 20.791 1.00 59.34 200 ALA A CA 1
ATOM 1561 C C . ALA A 1 200 ? -28.123 16.672 20.119 1.00 59.34 200 ALA A C 1
ATOM 1563 O O . ALA A 1 200 ? -29.304 16.425 20.339 1.00 59.34 200 ALA A O 1
ATOM 1564 N N . SER A 1 201 ? -27.761 17.680 19.320 1.00 67.25 201 SER A N 1
ATOM 1565 C CA . SER A 1 201 ? -28.712 18.356 18.428 1.00 67.25 201 SER A CA 1
ATOM 1566 C C . SER A 1 201 ? -29.099 17.425 17.263 1.00 67.25 201 SER A C 1
ATOM 1568 O O . SER A 1 201 ? -28.217 16.765 16.711 1.00 67.25 201 SER A O 1
ATOM 1570 N N . PRO A 1 202 ? -30.367 17.377 16.818 1.00 63.88 202 PRO A N 1
ATOM 1571 C CA . PRO A 1 202 ? -30.800 16.528 15.700 1.00 63.88 202 PRO A CA 1
ATOM 1572 C C . PRO A 1 202 ? -30.079 16.836 14.374 1.00 63.88 202 PRO A C 1
ATOM 1574 O O . PRO A 1 202 ? -29.858 15.929 13.569 1.00 63.88 202 PRO A O 1
ATOM 1577 N N . ALA A 1 203 ? -29.628 18.080 14.165 1.00 63.72 203 ALA A N 1
ATOM 1578 C CA . ALA A 1 203 ? -28.797 18.450 13.014 1.00 63.72 203 ALA A CA 1
ATOM 1579 C C . ALA A 1 203 ? -27.452 17.695 13.004 1.00 63.72 203 ALA A C 1
ATOM 1581 O O . ALA A 1 203 ? -26.978 17.266 11.958 1.00 63.72 203 ALA A O 1
ATOM 1582 N N . ASN A 1 204 ? -26.885 17.446 14.185 1.00 71.88 204 ASN A N 1
ATOM 1583 C CA . ASN A 1 204 ? -25.621 16.732 14.363 1.00 71.88 204 ASN A CA 1
ATOM 1584 C C . ASN A 1 204 ? -25.762 15.214 14.167 1.00 71.88 204 ASN A C 1
ATOM 1586 O O . ASN A 1 204 ? -24.770 14.531 13.918 1.00 71.88 204 ASN A O 1
ATOM 1590 N N . GLU A 1 205 ? -26.971 14.669 14.303 1.00 77.25 205 GLU A N 1
ATOM 1591 C CA . GLU A 1 205 ? -27.244 13.252 14.058 1.00 77.25 205 GLU A CA 1
ATOM 1592 C C . GLU A 1 205 ? -27.429 12.962 12.563 1.00 77.25 205 GLU A C 1
ATOM 1594 O O . GLU A 1 205 ? -27.033 11.898 12.085 1.00 77.25 205 GLU A O 1
ATOM 1599 N N . ALA A 1 206 ? -27.976 13.926 11.814 1.00 81.31 206 ALA A N 1
ATOM 1600 C CA . ALA A 1 206 ? -28.045 13.857 10.359 1.00 81.31 206 ALA A CA 1
ATOM 1601 C C . ALA A 1 206 ? -26.647 13.794 9.727 1.00 81.31 206 ALA A C 1
ATOM 1603 O O . ALA A 1 206 ? -26.403 12.882 8.942 1.00 81.31 206 ALA A O 1
ATOM 1604 N N . THR A 1 207 ? -25.708 14.650 10.152 1.00 83.75 207 THR A N 1
ATOM 1605 C CA . THR A 1 207 ? -24.333 14.639 9.614 1.00 83.75 207 THR A CA 1
ATOM 1606 C C . THR A 1 207 ? -23.625 13.309 9.878 1.00 83.75 207 THR A C 1
ATOM 1608 O O . THR A 1 207 ? -23.083 12.702 8.967 1.00 83.75 207 THR A O 1
ATOM 1611 N N . VAL A 1 208 ? -23.710 12.775 11.104 1.00 84.19 208 VAL A N 1
ATOM 1612 C CA . VAL A 1 208 ? -23.095 11.476 11.443 1.00 84.19 208 VAL A CA 1
ATOM 1613 C C . VAL A 1 208 ? -23.716 10.334 10.633 1.00 84.19 208 VAL A C 1
ATOM 1615 O O . VAL A 1 208 ? -23.039 9.360 10.304 1.00 84.19 208 VAL A O 1
ATOM 1618 N N . ARG A 1 209 ? -25.018 10.407 10.339 1.00 86.69 209 ARG A N 1
ATOM 1619 C CA . ARG A 1 209 ? -25.700 9.412 9.504 1.00 86.69 209 ARG A CA 1
ATOM 1620 C C . ARG A 1 209 ? -25.213 9.480 8.059 1.00 86.69 209 ARG A C 1
ATOM 1622 O O . ARG A 1 209 ? -24.946 8.426 7.487 1.00 86.69 209 ARG A O 1
ATOM 1629 N N . GLU A 1 210 ? -25.065 10.683 7.513 1.00 89.19 210 GLU A N 1
ATOM 1630 C CA . GLU A 1 210 ? -24.496 10.908 6.182 1.00 89.19 210 GLU A CA 1
ATOM 1631 C C . GLU A 1 210 ? -23.059 10.386 6.101 1.00 89.19 210 GLU A C 1
ATOM 1633 O O . GLU A 1 210 ? -22.762 9.579 5.223 1.00 89.19 210 GLU A O 1
ATOM 1638 N N . ASP A 1 211 ? -22.197 10.727 7.062 1.00 87.81 211 ASP A N 1
ATOM 1639 C CA . ASP A 1 211 ? -20.807 10.254 7.105 1.00 87.81 211 ASP A CA 1
ATOM 1640 C C . ASP A 1 211 ? -20.728 8.719 7.155 1.00 87.81 211 ASP A C 1
ATOM 1642 O O . ASP A 1 211 ? -19.945 8.097 6.434 1.00 87.81 211 ASP A O 1
ATOM 1646 N N . LYS A 1 212 ? -21.593 8.067 7.949 1.00 89.06 212 LYS A N 1
ATOM 1647 C CA . LYS A 1 212 ? -21.707 6.596 7.961 1.00 89.06 212 LYS A CA 1
ATOM 1648 C C . LYS A 1 212 ? -22.109 6.039 6.601 1.00 89.06 212 LYS A C 1
ATOM 1650 O O . LYS A 1 212 ? -21.609 4.985 6.206 1.00 89.06 212 LYS A O 1
ATOM 1655 N N . GLU A 1 213 ? -23.031 6.700 5.910 1.00 93.44 213 GLU A N 1
ATOM 1656 C CA . GLU A 1 213 ? -23.479 6.280 4.587 1.00 93.44 213 GLU A CA 1
ATOM 1657 C C . GLU A 1 213 ? -22.362 6.430 3.545 1.00 93.44 213 GLU A C 1
ATOM 1659 O O . GLU A 1 213 ? -22.147 5.508 2.753 1.00 93.44 213 GLU A O 1
ATOM 1664 N N . TYR A 1 214 ? -21.604 7.531 3.582 1.00 91.12 214 TYR A N 1
ATOM 1665 C CA . TYR A 1 214 ? -20.423 7.730 2.739 1.00 91.12 214 TYR A CA 1
ATOM 1666 C C . TYR A 1 214 ? -19.369 6.647 2.984 1.00 91.12 214 TYR A C 1
ATOM 1668 O O . TYR A 1 214 ? -18.981 5.955 2.041 1.00 91.12 214 TYR A O 1
ATOM 1676 N N . LEU A 1 215 ? -19.004 6.394 4.246 1.00 90.25 215 LEU A N 1
ATOM 1677 C CA . LEU A 1 215 ? -18.069 5.321 4.601 1.00 90.25 215 LEU A CA 1
ATOM 1678 C C . LEU A 1 215 ? -18.558 3.945 4.145 1.00 90.25 215 LEU A C 1
ATOM 1680 O O . LEU A 1 215 ? -17.766 3.111 3.702 1.00 90.25 215 LEU A O 1
ATOM 1684 N N . HIS A 1 216 ? -19.864 3.684 4.239 1.00 91.56 216 HIS A N 1
ATOM 1685 C CA . HIS A 1 216 ? -20.441 2.433 3.764 1.00 91.56 216 HIS A CA 1
ATOM 1686 C C . HIS A 1 216 ? -20.320 2.292 2.240 1.00 91.56 216 HIS A C 1
ATOM 1688 O O . HIS A 1 216 ? -19.895 1.239 1.756 1.00 91.56 216 HIS A O 1
ATOM 1694 N N . LYS A 1 217 ? -20.647 3.348 1.483 1.00 93.50 217 LYS A N 1
ATOM 1695 C CA . LYS A 1 217 ? -20.507 3.379 0.018 1.00 93.50 217 LYS A CA 1
ATOM 1696 C C . LYS A 1 217 ? -19.057 3.177 -0.408 1.00 93.50 217 LYS A C 1
ATOM 1698 O O . LYS A 1 217 ? -18.798 2.356 -1.288 1.00 93.50 217 LYS A O 1
ATOM 1703 N N . ASP A 1 218 ? -18.114 3.847 0.240 1.00 89.56 218 ASP A N 1
ATOM 1704 C CA . ASP A 1 218 ? -16.698 3.710 -0.095 1.00 89.56 218 ASP A CA 1
ATOM 1705 C C . ASP A 1 218 ? -16.142 2.339 0.300 1.00 89.56 218 ASP A C 1
ATOM 1707 O O . ASP A 1 218 ? -15.394 1.731 -0.465 1.00 89.56 218 ASP A O 1
ATOM 1711 N N . HIS A 1 219 ? -16.591 1.756 1.415 1.00 91.12 219 HIS A N 1
ATOM 1712 C CA . HIS A 1 219 ? -16.260 0.371 1.750 1.00 91.12 219 HIS A CA 1
ATOM 1713 C C . HIS A 1 219 ? -16.781 -0.626 0.695 1.00 91.12 219 HIS A C 1
ATOM 1715 O O . HIS A 1 219 ? -16.112 -1.618 0.387 1.00 91.12 219 HIS A O 1
ATOM 1721 N N . LEU A 1 220 ? -17.971 -0.392 0.128 1.00 92.31 220 LEU A N 1
ATOM 1722 C CA . LEU A 1 220 ? -18.510 -1.216 -0.959 1.00 92.31 220 LEU A CA 1
ATOM 1723 C C . LEU A 1 220 ? -17.701 -1.066 -2.251 1.00 92.31 220 LEU A C 1
ATOM 1725 O O . LEU A 1 220 ? -17.372 -2.086 -2.859 1.00 92.31 220 LEU A O 1
ATOM 1729 N N . ARG A 1 221 ? -17.340 0.165 -2.635 1.00 91.81 221 ARG A N 1
ATOM 1730 C CA . ARG A 1 221 ? -16.455 0.436 -3.783 1.00 91.81 221 ARG A CA 1
ATOM 1731 C C . ARG A 1 221 ? -15.118 -0.274 -3.619 1.00 91.81 221 ARG A C 1
ATOM 1733 O O . ARG A 1 221 ? -14.746 -1.075 -4.469 1.00 91.81 221 ARG A O 1
ATOM 1740 N N . LEU A 1 222 ? -14.487 -0.125 -2.455 1.00 91.25 222 LEU A N 1
ATOM 1741 C CA . LEU A 1 222 ? -13.225 -0.789 -2.156 1.00 91.25 222 LEU A CA 1
ATOM 1742 C C . LEU A 1 222 ? -13.348 -2.315 -2.286 1.00 91.25 222 LEU A C 1
ATOM 1744 O O . LEU A 1 222 ? -12.460 -2.974 -2.821 1.00 91.25 222 LEU A O 1
ATOM 1748 N N . ARG A 1 223 ? -14.459 -2.909 -1.828 1.00 91.19 223 ARG A N 1
ATOM 1749 C CA . ARG A 1 223 ? -14.710 -4.352 -1.981 1.00 91.19 223 ARG A CA 1
ATOM 1750 C C . ARG A 1 223 ? -14.818 -4.771 -3.452 1.00 91.19 223 ARG A C 1
ATOM 1752 O O . ARG A 1 223 ? -14.337 -5.851 -3.796 1.00 91.19 223 ARG A O 1
ATOM 1759 N N . GLN A 1 224 ? -15.447 -3.953 -4.293 1.00 93.38 224 GLN A N 1
ATOM 1760 C CA . GLN A 1 224 ? -15.527 -4.189 -5.736 1.00 93.38 224 GLN A CA 1
ATOM 1761 C C . GLN A 1 224 ? -14.141 -4.097 -6.382 1.00 93.38 224 GLN A C 1
ATOM 1763 O O . GLN A 1 224 ? -13.761 -5.006 -7.119 1.00 93.38 224 GLN A O 1
ATOM 1768 N N . ASP A 1 225 ? -13.349 -3.086 -6.024 1.00 88.38 225 ASP A N 1
ATOM 1769 C CA . ASP A 1 225 ? -11.977 -2.923 -6.518 1.00 88.38 225 ASP A CA 1
ATOM 1770 C C . ASP A 1 225 ? -11.085 -4.102 -6.112 1.00 88.38 225 ASP A C 1
ATOM 1772 O O . ASP A 1 225 ? -10.351 -4.644 -6.937 1.00 88.38 225 ASP A O 1
ATOM 1776 N N . PHE A 1 226 ? -11.212 -4.592 -4.872 1.00 89.44 226 PHE A N 1
ATOM 1777 C CA . PHE A 1 226 ? -10.540 -5.816 -4.420 1.00 89.44 226 PHE A CA 1
ATOM 1778 C C . PHE A 1 226 ? -10.878 -7.023 -5.299 1.00 89.44 226 PHE A C 1
ATOM 1780 O O . PHE A 1 226 ? -9.994 -7.823 -5.612 1.00 89.44 226 PHE A O 1
ATOM 1787 N N . HIS A 1 227 ? -12.153 -7.184 -5.658 1.00 90.50 227 HIS A N 1
ATOM 1788 C CA . HIS A 1 227 ? -12.586 -8.292 -6.502 1.00 90.50 227 HIS A CA 1
ATOM 1789 C C . HIS A 1 227 ? -12.025 -8.156 -7.918 1.00 90.50 227 HIS A C 1
ATOM 1791 O O . HIS A 1 227 ? -11.480 -9.121 -8.447 1.00 90.50 227 HIS A O 1
ATOM 1797 N N . LYS A 1 228 ? -12.060 -6.948 -8.485 1.00 92.69 228 LYS A N 1
ATOM 1798 C CA . LYS A 1 228 ? -11.486 -6.662 -9.800 1.00 92.69 228 LYS A CA 1
ATOM 1799 C C . LYS A 1 228 ? -9.984 -6.949 -9.845 1.00 92.69 228 LYS A C 1
ATOM 1801 O O . LYS A 1 228 ? -9.544 -7.719 -10.685 1.00 92.69 228 LYS A O 1
ATOM 1806 N N . ILE A 1 229 ? -9.216 -6.443 -8.878 1.00 90.69 229 ILE A N 1
ATOM 1807 C CA . ILE A 1 229 ? -7.771 -6.711 -8.758 1.00 90.69 229 ILE A CA 1
ATOM 1808 C C . ILE A 1 229 ? -7.494 -8.218 -8.632 1.00 90.69 229 ILE A C 1
ATOM 1810 O O . ILE A 1 229 ? -6.486 -8.720 -9.130 1.00 90.69 229 ILE A O 1
ATOM 1814 N N . TYR A 1 230 ? -8.361 -8.962 -7.942 1.00 91.12 230 TYR A N 1
ATOM 1815 C CA . TYR A 1 230 ? -8.221 -10.412 -7.828 1.00 91.12 230 TYR A CA 1
ATOM 1816 C C . TYR A 1 230 ? -8.426 -11.122 -9.173 1.00 91.12 230 TYR A C 1
ATOM 1818 O O . TYR A 1 230 ? -7.617 -11.985 -9.522 1.00 91.12 230 TYR A O 1
ATOM 1826 N N . GLU A 1 231 ? -9.459 -10.749 -9.929 1.00 92.31 231 GLU A N 1
ATOM 1827 C CA . GLU A 1 231 ? -9.712 -11.309 -11.260 1.00 92.31 231 GLU A CA 1
ATOM 1828 C C . GLU A 1 231 ? -8.629 -10.900 -12.265 1.00 92.31 231 GLU A C 1
ATOM 1830 O O . GLU A 1 231 ? -8.090 -11.771 -12.944 1.00 92.31 231 GLU A O 1
ATOM 1835 N N . ASP A 1 232 ? -8.208 -9.632 -12.284 1.00 91.19 232 ASP A N 1
ATOM 1836 C CA . ASP A 1 232 ? -7.113 -9.145 -13.135 1.00 91.19 232 ASP A CA 1
ATOM 1837 C C . ASP A 1 232 ? -5.819 -9.928 -12.853 1.00 91.19 232 ASP A C 1
ATOM 1839 O O . ASP A 1 232 ? -5.115 -10.366 -13.762 1.00 91.19 232 ASP A O 1
ATOM 1843 N N . ARG A 1 233 ? -5.521 -10.204 -11.574 1.00 92.06 233 ARG A N 1
ATOM 1844 C CA . ARG A 1 233 ? -4.385 -11.054 -11.191 1.00 92.06 233 ARG A CA 1
ATOM 1845 C C . ARG A 1 233 ? -4.534 -12.490 -11.692 1.00 92.06 233 ARG A C 1
ATOM 1847 O O . ARG A 1 233 ? -3.540 -13.119 -12.054 1.00 92.06 233 ARG A O 1
ATOM 1854 N N . ARG A 1 234 ? -5.741 -13.047 -11.624 1.00 91.38 234 ARG A N 1
ATOM 1855 C CA . ARG A 1 234 ? -6.019 -14.414 -12.072 1.00 91.38 234 ARG A CA 1
ATOM 1856 C C . ARG A 1 234 ? -5.847 -14.532 -13.585 1.00 91.38 234 ARG A C 1
ATOM 1858 O O . ARG A 1 234 ? -5.218 -15.490 -14.026 1.00 91.38 234 ARG A O 1
ATOM 1865 N N . GLN A 1 235 ? -6.357 -13.561 -14.340 1.00 90.06 235 GLN A N 1
ATOM 1866 C CA . GLN A 1 235 ? -6.177 -13.460 -15.789 1.00 90.06 235 GLN A CA 1
ATOM 1867 C C . GLN A 1 235 ? -4.697 -13.325 -16.143 1.00 90.06 235 GLN A C 1
ATOM 1869 O O . GLN A 1 235 ? -4.182 -14.152 -16.884 1.00 90.06 235 GLN A O 1
ATOM 1874 N N . LEU A 1 236 ? -3.976 -12.415 -15.481 1.00 90.12 236 LEU A N 1
ATOM 1875 C CA . LEU A 1 236 ? -2.536 -12.246 -15.683 1.00 90.12 236 LEU A CA 1
ATOM 1876 C C . LEU A 1 236 ? -1.752 -13.550 -15.473 1.00 90.12 236 LEU A C 1
ATOM 1878 O O . LEU A 1 236 ? -0.827 -13.848 -16.221 1.00 90.12 236 LEU A O 1
ATOM 1882 N N . HIS A 1 237 ? -2.108 -14.347 -14.461 1.00 87.19 237 HIS A N 1
ATOM 1883 C CA . HIS A 1 237 ? -1.486 -15.655 -14.254 1.00 87.19 237 HIS A CA 1
ATOM 1884 C C . HIS A 1 237 ? -1.827 -16.654 -15.370 1.00 87.19 237 HIS A C 1
ATOM 1886 O O . HIS A 1 237 ? -0.969 -17.452 -15.740 1.00 87.19 237 HIS A O 1
ATOM 1892 N N . ALA A 1 238 ? -3.048 -16.626 -15.908 1.00 85.62 238 ALA A N 1
ATOM 1893 C CA . ALA A 1 238 ? -3.418 -17.452 -17.054 1.00 85.62 238 ALA A CA 1
ATOM 1894 C C . ALA A 1 238 ? -2.620 -17.056 -18.310 1.00 85.62 238 ALA A C 1
ATOM 1896 O O . ALA A 1 238 ? -2.088 -17.936 -18.986 1.00 85.62 238 ALA A O 1
ATOM 1897 N N . ASP A 1 239 ? -2.446 -15.757 -18.554 1.00 83.81 239 ASP A N 1
ATOM 1898 C CA . ASP A 1 239 ? -1.669 -15.224 -19.678 1.00 83.81 239 ASP A CA 1
ATOM 1899 C C . ASP A 1 239 ? -0.168 -15.535 -19.530 1.00 83.81 239 ASP A C 1
ATOM 1901 O O . ASP A 1 239 ? 0.482 -15.980 -20.480 1.00 83.81 239 ASP A O 1
ATOM 1905 N N . GLU A 1 240 ? 0.388 -15.401 -18.317 1.00 82.44 240 GLU A N 1
ATOM 1906 C CA . GLU A 1 240 ? 1.755 -15.845 -17.990 1.00 82.44 240 GLU A CA 1
ATOM 1907 C C . GLU A 1 240 ? 1.929 -17.353 -18.274 1.00 82.44 240 GLU A C 1
ATOM 1909 O O . GLU A 1 240 ? 2.953 -17.775 -18.809 1.00 82.44 240 GLU A O 1
ATOM 1914 N N . HIS A 1 241 ? 0.934 -18.188 -17.958 1.00 80.81 241 HIS A N 1
ATOM 1915 C CA . HIS A 1 241 ? 0.998 -19.624 -18.241 1.00 80.81 241 HIS A CA 1
ATOM 1916 C C . HIS A 1 241 ? 0.853 -19.959 -19.732 1.00 80.81 241 HIS A C 1
ATOM 1918 O O . HIS A 1 241 ? 1.549 -20.863 -20.200 1.00 80.81 241 HIS A O 1
ATOM 1924 N N . SER A 1 242 ? -0.001 -19.245 -20.473 1.00 78.62 242 SER A N 1
ATOM 1925 C CA . SER A 1 242 ? -0.150 -19.422 -21.925 1.00 78.62 242 SER A CA 1
ATOM 1926 C C . SER A 1 242 ? 1.142 -19.062 -22.649 1.00 78.62 242 SER A C 1
ATOM 1928 O O . SER A 1 242 ? 1.687 -19.889 -23.372 1.00 78.62 242 SER A O 1
ATOM 1930 N N . THR A 1 243 ? 1.697 -17.880 -22.369 1.00 71.81 243 THR A N 1
ATOM 1931 C CA . THR A 1 243 ? 2.944 -17.407 -22.993 1.00 71.81 243 THR A CA 1
ATOM 1932 C C . THR A 1 243 ? 4.113 -18.360 -22.731 1.00 71.81 243 THR A C 1
ATOM 1934 O O . THR A 1 243 ? 4.837 -18.726 -23.653 1.00 71.81 243 THR A O 1
ATOM 1937 N N . VAL A 1 244 ? 4.281 -18.850 -21.497 1.00 70.94 244 VAL A N 1
ATOM 1938 C CA . VAL A 1 244 ? 5.324 -19.844 -21.175 1.00 70.94 244 VAL A CA 1
ATOM 1939 C C . VAL A 1 244 ? 5.062 -21.195 -21.855 1.00 70.94 244 VAL A C 1
ATOM 1941 O O . VAL A 1 244 ? 6.013 -21.869 -22.262 1.00 70.94 244 VAL A O 1
ATOM 1944 N N . GLY A 1 245 ? 3.796 -21.598 -21.985 1.00 69.06 245 GLY A N 1
ATOM 1945 C CA . GLY A 1 245 ? 3.388 -22.809 -22.697 1.00 69.06 245 GLY A CA 1
ATOM 1946 C C . GLY A 1 245 ? 3.710 -22.754 -24.190 1.00 69.06 245 GLY A C 1
ATOM 1947 O O . GLY A 1 245 ? 4.261 -23.716 -24.725 1.00 69.06 245 GLY A O 1
ATOM 1948 N N . ASP A 1 246 ? 3.453 -21.617 -24.834 1.00 67.00 246 ASP A N 1
ATOM 1949 C CA . ASP A 1 246 ? 3.731 -21.391 -26.254 1.00 67.00 246 ASP A CA 1
ATOM 1950 C C . ASP A 1 246 ? 5.240 -21.320 -26.537 1.00 67.00 246 ASP A C 1
ATOM 1952 O O . ASP A 1 246 ? 5.722 -21.966 -27.474 1.00 67.00 246 ASP A O 1
ATOM 1956 N N . ILE A 1 247 ? 6.010 -20.653 -25.662 1.00 64.12 247 ILE A N 1
ATOM 1957 C CA . ILE A 1 247 ? 7.482 -20.613 -25.727 1.00 64.12 247 ILE A CA 1
ATOM 1958 C C . ILE A 1 247 ? 8.073 -22.026 -25.588 1.00 64.12 247 ILE A C 1
ATOM 1960 O O . ILE A 1 247 ? 8.944 -22.420 -26.364 1.00 64.12 247 ILE A O 1
ATOM 1964 N N . ARG A 1 248 ? 7.613 -22.816 -24.607 1.00 63.91 248 ARG A N 1
ATOM 1965 C CA . ARG A 1 248 ? 8.149 -24.165 -24.337 1.00 63.91 248 ARG A CA 1
ATOM 1966 C C . ARG A 1 248 ? 7.664 -25.211 -25.350 1.00 63.91 248 ARG A C 1
ATOM 1968 O O . ARG A 1 248 ? 8.349 -26.207 -25.563 1.00 63.91 248 ARG A O 1
ATOM 1975 N N . GLY A 1 249 ? 6.503 -24.997 -25.967 1.00 61.00 249 GLY A N 1
ATOM 1976 C CA . GLY A 1 249 ? 5.903 -25.891 -26.957 1.00 61.00 249 GLY A CA 1
ATOM 1977 C C . GLY A 1 249 ? 6.445 -25.737 -28.380 1.00 61.00 249 GLY A C 1
ATOM 1978 O O . GLY A 1 249 ? 5.999 -26.470 -29.262 1.00 61.00 249 GLY A O 1
ATOM 1979 N N . GLY A 1 250 ? 7.363 -24.793 -28.630 1.00 55.03 250 GLY A N 1
ATOM 1980 C CA . GLY A 1 250 ? 7.981 -24.581 -29.946 1.00 55.03 250 GLY A CA 1
ATOM 1981 C C . GLY A 1 250 ? 6.986 -24.216 -31.052 1.00 55.03 250 GLY A C 1
ATOM 1982 O O . GLY A 1 250 ? 7.304 -24.329 -32.234 1.00 55.03 250 GLY A O 1
ATOM 1983 N N . ARG A 1 251 ? 5.767 -23.789 -30.700 1.00 50.69 251 ARG A N 1
ATOM 1984 C CA . ARG A 1 251 ? 4.686 -23.530 -31.656 1.00 50.69 251 ARG A CA 1
ATOM 1985 C C . ARG A 1 251 ? 4.755 -22.098 -32.191 1.00 50.69 251 ARG A C 1
ATOM 1987 O O . ARG A 1 251 ? 3.736 -21.439 -32.358 1.00 50.69 251 ARG A O 1
ATOM 1994 N N . TYR A 1 252 ? 5.952 -21.633 -32.534 1.00 52.81 252 TYR A N 1
ATOM 1995 C CA . TYR A 1 252 ? 6.084 -20.529 -33.472 1.00 52.81 252 TYR A CA 1
ATOM 1996 C C . TYR A 1 252 ? 5.886 -21.117 -34.861 1.00 52.81 252 TYR A C 1
ATOM 1998 O O . TYR A 1 252 ? 6.837 -21.489 -35.544 1.00 52.81 252 TYR A O 1
ATOM 2006 N N . GLN A 1 253 ? 4.626 -21.231 -35.288 1.00 45.47 253 GLN A N 1
ATOM 2007 C CA . GLN A 1 253 ? 4.382 -21.195 -36.720 1.00 45.47 253 GLN A CA 1
ATOM 2008 C C . GLN A 1 253 ? 4.929 -19.851 -37.180 1.00 45.47 253 GLN A C 1
ATOM 2010 O O . GLN A 1 253 ? 4.344 -18.801 -36.907 1.00 45.47 253 GLN A O 1
ATOM 2015 N N . THR A 1 254 ? 6.092 -19.884 -37.823 1.00 45.06 254 THR A N 1
ATOM 2016 C CA . THR A 1 254 ? 6.522 -18.817 -38.703 1.00 45.06 254 THR A CA 1
ATOM 2017 C C . THR A 1 254 ? 5.335 -18.569 -39.622 1.00 45.06 254 THR A C 1
ATOM 2019 O O . THR A 1 254 ? 5.000 -19.387 -40.477 1.00 45.06 254 THR A O 1
ATOM 2022 N N . LYS A 1 255 ? 4.607 -17.474 -39.383 1.00 47.47 255 LYS A N 1
ATOM 2023 C CA . LYS A 1 255 ? 3.714 -16.915 -40.388 1.00 47.47 255 LYS A CA 1
ATOM 2024 C C . LYS A 1 255 ? 4.636 -16.557 -41.539 1.00 47.47 255 LYS A C 1
ATOM 2026 O O . LYS A 1 255 ? 5.243 -15.490 -41.542 1.00 47.47 255 LYS A O 1
ATOM 2031 N N . GLY A 1 256 ? 4.826 -17.521 -42.437 1.00 40.75 256 GLY A N 1
ATOM 2032 C CA . GLY A 1 256 ? 5.496 -17.317 -43.697 1.00 40.75 256 GLY A CA 1
ATOM 2033 C C . GLY A 1 256 ? 4.839 -16.108 -44.327 1.00 40.75 256 GLY A C 1
ATOM 2034 O O . GLY A 1 256 ? 3.622 -16.073 -44.514 1.00 40.75 256 GLY A O 1
ATOM 2035 N N . HIS A 1 257 ? 5.652 -15.092 -44.592 1.00 40.03 257 HIS A N 1
ATOM 2036 C CA . HIS A 1 257 ? 5.326 -14.130 -45.622 1.00 40.03 257 HIS A CA 1
ATOM 2037 C C . HIS A 1 257 ? 4.828 -14.924 -46.835 1.00 40.03 257 HIS A C 1
ATOM 2039 O O . HIS A 1 257 ? 5.539 -15.841 -47.255 1.00 40.03 257 HIS A O 1
ATOM 2045 N N . PRO A 1 258 ? 3.643 -14.636 -47.399 1.00 43.88 258 PRO A N 1
ATOM 2046 C CA . PRO A 1 258 ? 3.329 -15.156 -48.712 1.00 43.88 258 PRO A CA 1
ATOM 2047 C C . PRO A 1 258 ? 4.348 -14.529 -49.665 1.00 43.88 258 PRO A C 1
ATOM 2049 O O . PRO A 1 258 ? 4.256 -13.349 -50.008 1.00 43.88 258 PRO A O 1
ATOM 2052 N N . SER A 1 259 ? 5.373 -15.300 -50.026 1.00 40.09 259 SER A N 1
ATOM 2053 C CA . SER A 1 259 ? 6.171 -15.016 -51.204 1.00 40.09 259 SER A CA 1
ATOM 2054 C C . SER A 1 259 ? 5.195 -15.020 -52.368 1.00 40.09 259 SER A C 1
ATOM 2056 O O . SER A 1 259 ? 4.560 -16.030 -52.669 1.00 40.09 259 SER A O 1
ATOM 2058 N N . PHE A 1 260 ? 5.029 -13.843 -52.949 1.00 46.03 260 PHE A N 1
ATOM 2059 C CA . PHE A 1 260 ? 4.355 -13.639 -54.210 1.00 46.03 260 PHE A CA 1
ATOM 2060 C C . PHE A 1 260 ? 5.167 -14.406 -55.257 1.00 46.03 260 PHE A C 1
ATOM 2062 O O . PHE A 1 260 ? 6.182 -13.901 -55.728 1.00 46.03 260 PHE A O 1
ATOM 2069 N N . ASP A 1 261 ? 4.780 -15.646 -55.549 1.00 35.00 261 ASP A N 1
ATOM 2070 C CA . ASP A 1 261 ? 5.295 -16.360 -56.709 1.00 35.00 261 ASP A CA 1
ATOM 2071 C C . ASP A 1 261 ? 4.126 -16.673 -57.634 1.00 35.00 261 ASP A C 1
ATOM 2073 O O . ASP A 1 261 ? 3.244 -17.494 -57.366 1.00 35.00 261 ASP A O 1
ATOM 2077 N N . SER A 1 262 ? 4.084 -15.882 -58.696 1.00 45.72 262 SER A N 1
ATOM 2078 C CA . SER A 1 262 ? 3.182 -16.029 -59.817 1.00 45.72 262 SER A CA 1
ATOM 2079 C C . SER A 1 262 ? 3.665 -17.208 -60.653 1.00 45.72 262 SER A C 1
ATOM 2081 O O . SER A 1 262 ? 4.705 -17.078 -61.289 1.00 45.72 262 SER A O 1
ATOM 2083 N N . SER A 1 263 ? 2.910 -18.310 -60.709 1.00 39.72 263 SER A N 1
ATOM 2084 C CA . SER A 1 263 ? 2.634 -19.073 -61.945 1.00 39.72 263 SER A CA 1
ATOM 2085 C C . SER A 1 263 ? 1.833 -20.356 -61.684 1.00 39.72 263 SER A C 1
ATOM 2087 O O . SER A 1 263 ? 2.262 -21.237 -60.954 1.00 39.72 263 SER A O 1
ATOM 2089 N N . GLU A 1 264 ? 0.675 -20.434 -62.349 1.00 40.78 264 GLU A N 1
ATOM 2090 C CA . GLU A 1 264 ? 0.151 -21.607 -63.072 1.00 40.78 264 GLU A CA 1
ATOM 2091 C C . GLU A 1 264 ? 0.211 -23.011 -62.421 1.00 40.78 264 GLU A C 1
ATOM 2093 O O . GLU A 1 264 ? 1.252 -23.654 -62.414 1.00 40.78 264 GLU A O 1
ATOM 2098 N N . ARG A 1 265 ? -0.943 -23.626 -62.098 1.00 36.25 265 ARG A N 1
ATOM 2099 C CA . ARG A 1 265 ? -1.775 -24.439 -63.024 1.00 36.25 265 ARG A CA 1
ATOM 2100 C C . ARG A 1 265 ? -2.852 -25.264 -62.303 1.00 36.25 265 ARG A C 1
ATOM 2102 O O . ARG A 1 265 ? -2.771 -25.588 -61.128 1.00 36.25 265 ARG A O 1
ATOM 2109 N N . LEU A 1 266 ? -3.874 -25.566 -63.097 1.00 42.88 266 LEU A N 1
ATOM 2110 C CA . LEU A 1 266 ? -5.144 -26.232 -62.820 1.00 42.88 266 LEU A CA 1
ATOM 2111 C C . LEU A 1 266 ? -5.058 -27.724 -62.430 1.00 42.88 266 LEU A C 1
ATOM 2113 O O . LEU A 1 266 ? -4.163 -28.445 -62.863 1.00 42.88 266 LEU A O 1
ATOM 2117 N N . SER A 1 267 ? -6.145 -28.160 -61.774 1.00 37.00 267 SER A N 1
ATOM 2118 C CA . SER A 1 267 ? -6.677 -29.519 -61.504 1.00 37.00 267 SER A CA 1
ATOM 2119 C C . SER A 1 267 ? -6.616 -29.857 -60.009 1.00 37.00 267 SER A C 1
ATOM 2121 O O . SER A 1 267 ? -5.608 -29.626 -59.366 1.00 37.00 267 SER A O 1
ATOM 2123 N N . GLY A 1 268 ? -7.657 -30.315 -59.319 1.00 37.97 268 GLY A N 1
ATOM 2124 C CA . GLY A 1 268 ? -8.888 -30.996 -59.704 1.00 37.97 268 GLY A CA 1
ATOM 2125 C C . GLY A 1 268 ? -9.093 -32.138 -58.692 1.00 37.97 268 GLY A C 1
ATOM 2126 O O . GLY A 1 268 ? -8.147 -32.866 -58.428 1.00 37.97 268 GLY A O 1
ATOM 2127 N N . ALA A 1 269 ? -10.319 -32.293 -58.175 1.00 33.88 269 ALA A N 1
ATOM 2128 C CA . ALA A 1 269 ? -10.839 -33.412 -57.360 1.00 33.88 269 ALA A CA 1
ATOM 2129 C C . ALA A 1 269 ? -10.721 -33.362 -55.809 1.00 33.88 269 ALA A C 1
ATOM 2131 O O . ALA A 1 269 ? -9.728 -33.752 -55.214 1.00 33.88 269 ALA A O 1
ATOM 2132 N N . SER A 1 270 ? -11.843 -32.947 -55.201 1.00 39.66 270 SER A N 1
ATOM 2133 C CA . SER A 1 270 ? -12.710 -33.634 -54.211 1.00 39.66 270 SER A CA 1
ATOM 2134 C C . SER A 1 270 ? -12.210 -34.303 -52.904 1.00 39.66 270 SER A C 1
ATOM 2136 O O . SER A 1 270 ? -11.075 -34.749 -52.798 1.00 39.66 270 SER A O 1
ATOM 2138 N N . PRO A 1 271 ? -13.106 -34.420 -51.887 1.00 61.84 271 PRO A N 1
ATOM 2139 C CA . PRO A 1 271 ? -12.750 -34.501 -50.469 1.00 61.84 271 PRO A CA 1
ATOM 2140 C C . PRO A 1 271 ? -13.054 -35.859 -49.802 1.00 61.84 271 PRO A C 1
ATOM 2142 O O . PRO A 1 271 ? -14.069 -36.489 -50.083 1.00 61.84 271 PRO A O 1
ATOM 2145 N N . HIS A 1 272 ? -12.252 -36.255 -48.809 1.00 34.62 272 HIS A N 1
ATOM 2146 C CA . HIS A 1 272 ? -12.611 -37.234 -47.767 1.00 34.62 272 HIS A CA 1
ATOM 2147 C C . HIS A 1 272 ? -11.632 -37.073 -46.583 1.00 34.62 272 HIS A C 1
ATOM 2149 O O . HIS A 1 272 ? -10.434 -36.970 -46.789 1.00 34.62 272 HIS A O 1
ATOM 2155 N N . ARG A 1 273 ? -12.084 -36.796 -45.351 1.00 31.81 273 ARG A N 1
ATOM 2156 C CA . ARG A 1 273 ? -12.753 -37.672 -44.361 1.00 31.81 273 ARG A CA 1
ATOM 2157 C C . ARG A 1 273 ? -11.742 -38.308 -43.393 1.00 31.81 273 ARG A C 1
ATOM 2159 O O . ARG A 1 273 ? -11.079 -39.261 -43.767 1.00 31.81 273 ARG A O 1
ATOM 2166 N N . ARG A 1 274 ? -11.843 -37.886 -42.116 1.00 36.00 274 ARG A N 1
ATOM 2167 C CA . ARG A 1 274 ? -11.345 -38.534 -40.873 1.00 36.00 274 ARG A CA 1
ATOM 2168 C C . ARG A 1 274 ? -9.801 -38.558 -40.757 1.00 36.00 274 ARG A C 1
ATOM 2170 O O . ARG A 1 274 ? -9.112 -38.608 -41.751 1.00 36.00 274 ARG A O 1
ATOM 2177 N N . GLN A 1 275 ? -9.178 -38.473 -39.585 1.00 32.72 275 GLN A N 1
ATOM 2178 C CA . GLN A 1 275 ? -9.549 -39.102 -38.327 1.00 32.72 275 GLN A CA 1
ATOM 2179 C C . GLN A 1 275 ? -8.791 -38.448 -37.159 1.00 32.72 275 GLN A C 1
ATOM 2181 O O . GLN A 1 275 ? -7.658 -38.000 -37.292 1.00 32.72 275 GLN A O 1
ATOM 2186 N N . ILE A 1 276 ? -9.466 -38.412 -36.017 1.00 41.31 276 ILE A N 1
ATOM 2187 C CA . ILE A 1 276 ? -8.972 -38.018 -34.701 1.00 41.31 276 ILE A CA 1
ATOM 2188 C C . ILE A 1 276 ? -8.020 -39.116 -34.204 1.00 41.31 276 ILE A C 1
ATOM 2190 O O . ILE A 1 276 ? -8.398 -40.288 -34.203 1.00 41.31 276 ILE A O 1
ATOM 2194 N N . SER A 1 277 ? -6.824 -38.756 -33.737 1.00 34.94 277 SER A N 1
ATOM 2195 C CA . SER A 1 277 ? -5.999 -39.635 -32.900 1.00 34.94 277 SER A CA 1
ATOM 2196 C C . SER A 1 277 ? -5.577 -38.898 -31.636 1.00 34.94 277 SER A C 1
ATOM 2198 O O . SER A 1 277 ? -4.692 -38.048 -31.629 1.00 34.94 277 SER A O 1
ATOM 2200 N N . SER A 1 278 ? -6.287 -39.241 -30.568 1.00 37.03 278 SER A N 1
ATOM 2201 C CA . SER A 1 278 ? -5.961 -39.006 -29.171 1.00 37.03 278 SER A CA 1
ATOM 2202 C C . SER A 1 278 ? -4.743 -39.840 -28.770 1.00 37.03 278 SER A C 1
ATOM 2204 O O . SER A 1 278 ? -4.808 -41.068 -28.811 1.00 37.03 278 SER A O 1
ATOM 2206 N N . ALA A 1 279 ? -3.669 -39.190 -28.329 1.00 32.84 279 ALA A N 1
ATOM 2207 C CA . ALA A 1 279 ? -2.594 -39.834 -27.584 1.00 32.84 279 ALA A CA 1
ATOM 2208 C C . ALA A 1 279 ? -2.577 -39.242 -26.170 1.00 32.84 279 ALA A C 1
ATOM 2210 O O . ALA A 1 279 ? -2.190 -38.094 -25.962 1.00 32.84 279 ALA A O 1
ATOM 2211 N N . VAL A 1 280 ? -3.071 -40.031 -25.219 1.00 41.66 280 VAL A N 1
ATOM 2212 C CA . VAL A 1 280 ? -2.969 -39.812 -23.774 1.00 41.66 280 VAL A CA 1
ATOM 2213 C C . VAL A 1 280 ? -1.654 -40.444 -23.313 1.00 41.66 280 VAL A C 1
ATOM 2215 O O . VAL A 1 280 ? -1.487 -41.643 -23.527 1.00 41.66 280 VAL A O 1
ATOM 2218 N N . PRO A 1 281 ? -0.731 -39.708 -22.673 1.00 48.06 281 PRO A N 1
ATOM 2219 C CA . PRO A 1 281 ? 0.321 -40.334 -21.888 1.00 48.06 281 PRO A CA 1
ATOM 2220 C C . PRO A 1 281 ? -0.089 -40.421 -20.409 1.00 48.06 281 PRO A C 1
ATOM 2222 O O . PRO A 1 281 ? -0.372 -39.409 -19.765 1.00 48.06 281 PRO A O 1
ATOM 2225 N N . GLU A 1 282 ? -0.111 -41.644 -19.875 1.00 40.41 282 GLU A N 1
ATOM 2226 C CA . GLU A 1 282 ? -0.149 -41.916 -18.434 1.00 40.41 282 GLU A CA 1
ATOM 2227 C C . GLU A 1 282 ? 1.118 -41.393 -17.726 1.00 40.41 282 GLU A C 1
ATOM 2229 O O . GLU A 1 282 ? 2.215 -41.497 -18.283 1.00 40.41 282 GLU A O 1
ATOM 2234 N N . PRO A 1 283 ? 1.024 -40.905 -16.473 1.00 44.66 283 PRO A N 1
ATOM 2235 C CA . PRO A 1 283 ? 2.186 -40.575 -15.662 1.00 44.66 283 PRO A CA 1
ATOM 2236 C C . PRO A 1 283 ? 2.537 -41.719 -14.695 1.00 44.66 283 PRO A C 1
ATOM 2238 O O . PRO A 1 283 ? 1.860 -41.945 -13.694 1.00 44.66 283 PRO A O 1
ATOM 2241 N N . GLN A 1 284 ? 3.657 -42.395 -14.948 1.00 42.22 284 GLN A N 1
ATOM 2242 C CA . GLN A 1 284 ? 4.366 -43.219 -13.963 1.00 42.22 284 GLN A CA 1
ATOM 2243 C C . GLN A 1 284 ? 5.593 -42.430 -13.490 1.00 42.22 284 GLN A C 1
ATOM 2245 O O . GLN A 1 284 ? 6.470 -42.104 -14.289 1.00 42.22 284 GLN A O 1
ATOM 2250 N N . GLY A 1 285 ? 5.663 -42.088 -12.202 1.00 35.84 285 GLY A N 1
ATOM 2251 C CA . GLY A 1 285 ? 6.807 -41.347 -11.667 1.00 35.84 285 GLY A CA 1
ATOM 2252 C C . GLY A 1 285 ? 6.685 -40.988 -10.192 1.00 35.84 285 GLY A C 1
ATOM 2253 O O . GLY A 1 285 ? 6.378 -39.854 -9.836 1.00 35.84 285 GLY A O 1
ATOM 2254 N N . SER A 1 286 ? 6.957 -41.958 -9.323 1.00 42.66 286 SER A N 1
ATOM 2255 C CA . SER A 1 286 ? 7.126 -41.780 -7.881 1.00 42.66 286 SER A CA 1
ATOM 2256 C C . SER A 1 286 ? 8.322 -40.867 -7.560 1.00 42.66 286 SER A C 1
ATOM 2258 O O . SER A 1 286 ? 9.474 -41.293 -7.664 1.00 42.66 286 SER A O 1
ATOM 2260 N N . PHE A 1 287 ? 8.073 -39.632 -7.116 1.00 37.09 287 PHE A N 1
ATOM 2261 C CA . PHE A 1 287 ? 9.111 -38.757 -6.564 1.00 37.09 287 PHE A CA 1
ATOM 2262 C C . PHE A 1 287 ? 9.266 -38.988 -5.058 1.00 37.09 287 PHE A C 1
ATOM 2264 O O . PHE A 1 287 ? 8.442 -38.571 -4.246 1.00 37.09 287 PHE A O 1
ATOM 2271 N N . ARG A 1 288 ? 10.365 -39.653 -4.685 1.00 36.62 288 ARG A N 1
ATOM 2272 C CA . ARG A 1 288 ? 10.872 -39.698 -3.311 1.00 36.62 288 ARG A CA 1
ATOM 2273 C C . ARG A 1 288 ? 11.394 -38.314 -2.921 1.00 36.62 288 ARG A C 1
ATOM 2275 O O . ARG A 1 288 ? 12.249 -37.745 -3.594 1.00 36.62 288 ARG A O 1
ATOM 2282 N N . THR A 1 289 ? 10.897 -37.790 -1.810 1.00 44.97 289 THR A N 1
ATOM 2283 C CA . THR A 1 289 ? 11.352 -36.548 -1.185 1.00 44.97 289 THR A CA 1
ATOM 2284 C C . THR A 1 289 ? 12.677 -36.774 -0.454 1.00 44.97 289 THR A C 1
ATOM 2286 O O . THR A 1 289 ? 12.693 -37.330 0.642 1.00 44.97 289 THR A O 1
ATOM 2289 N N . SER A 1 290 ? 13.791 -36.305 -1.017 1.00 47.00 290 SER A N 1
ATOM 2290 C CA . SER A 1 290 ? 15.008 -36.031 -0.242 1.00 47.00 290 SER A CA 1
ATOM 2291 C C . SER A 1 290 ? 15.435 -34.586 -0.480 1.00 47.00 290 SER A C 1
ATOM 2293 O O . SER A 1 290 ? 16.006 -34.250 -1.517 1.00 47.00 290 SER A O 1
ATOM 2295 N N . LEU A 1 291 ? 15.116 -33.714 0.475 1.00 52.56 291 LEU A N 1
ATOM 2296 C CA . LEU A 1 291 ? 15.620 -32.343 0.508 1.00 52.56 291 LEU A CA 1
ATOM 2297 C C . LEU A 1 291 ? 17.138 -32.370 0.768 1.00 52.56 291 LEU A C 1
ATOM 2299 O O . LEU A 1 291 ? 17.581 -33.075 1.677 1.00 52.56 291 LEU A O 1
ATOM 2303 N N . PRO A 1 292 ? 17.954 -31.622 0.005 1.00 58.94 292 PRO A N 1
ATOM 2304 C CA . PRO A 1 292 ? 19.400 -31.666 0.151 1.00 58.94 292 PRO A CA 1
ATOM 2305 C C . PRO A 1 292 ? 19.837 -30.901 1.407 1.00 58.94 292 PRO A C 1
ATOM 2307 O O . PRO A 1 292 ? 19.659 -29.688 1.521 1.00 58.94 292 PRO A O 1
ATOM 2310 N N . THR A 1 293 ? 20.507 -31.604 2.318 1.00 54.97 293 THR A N 1
ATOM 2311 C CA . THR A 1 293 ? 21.216 -31.087 3.508 1.00 54.97 293 THR A CA 1
ATOM 2312 C C . THR A 1 293 ? 22.156 -29.907 3.218 1.00 54.97 293 THR A C 1
ATOM 2314 O O . THR A 1 293 ? 22.463 -29.114 4.106 1.00 54.97 293 THR A O 1
ATOM 2317 N N . ARG A 1 294 ? 22.553 -29.718 1.955 1.00 55.34 294 ARG A N 1
ATOM 2318 C CA . ARG A 1 294 ? 23.352 -28.576 1.486 1.00 55.34 294 ARG A CA 1
ATOM 2319 C C . ARG A 1 294 ? 22.632 -27.227 1.593 1.00 55.34 294 ARG A C 1
ATOM 2321 O O . ARG A 1 294 ? 23.302 -26.213 1.755 1.00 55.34 294 ARG A O 1
ATOM 2328 N N . PHE A 1 295 ? 21.298 -27.201 1.565 1.00 64.06 295 PHE A N 1
ATOM 2329 C CA . PHE A 1 295 ? 20.537 -25.953 1.698 1.00 64.06 295 PHE A CA 1
ATOM 2330 C C . PHE A 1 295 ? 20.592 -25.393 3.131 1.00 64.06 295 PHE A C 1
ATOM 2332 O O . PHE A 1 295 ? 20.718 -24.187 3.329 1.00 64.06 295 PHE A O 1
ATOM 2339 N N . TRP A 1 296 ? 20.600 -26.271 4.138 1.00 67.31 296 TRP A N 1
ATOM 2340 C CA . TRP A 1 296 ? 20.678 -25.878 5.550 1.00 67.31 296 TRP A CA 1
ATOM 2341 C C . TRP A 1 296 ? 22.065 -25.373 5.965 1.00 67.31 296 TRP A C 1
ATOM 2343 O O . TRP A 1 296 ? 22.163 -24.430 6.749 1.00 67.31 296 TRP A O 1
ATOM 2353 N N . LEU A 1 297 ? 23.135 -25.928 5.388 1.00 66.94 297 LEU A N 1
ATOM 2354 C CA . LEU A 1 297 ? 24.504 -25.453 5.630 1.00 66.94 297 LEU A CA 1
ATOM 2355 C C . LEU A 1 297 ? 24.732 -24.028 5.099 1.00 66.94 297 LEU A C 1
ATOM 2357 O O . LEU A 1 297 ? 25.433 -23.245 5.737 1.00 66.94 297 LEU A O 1
ATOM 2361 N N . GLY A 1 298 ? 24.091 -23.657 3.984 1.00 73.94 298 GLY A N 1
ATOM 2362 C CA . GLY A 1 298 ? 24.151 -22.292 3.451 1.00 73.94 298 GLY A CA 1
ATOM 2363 C C . GLY A 1 298 ? 23.478 -21.258 4.363 1.00 73.94 298 GLY A C 1
ATOM 2364 O O . GLY A 1 298 ? 24.018 -20.173 4.573 1.00 73.94 298 GLY A O 1
ATOM 2365 N N . ILE A 1 299 ? 22.336 -21.612 4.961 1.00 74.88 299 ILE A N 1
ATOM 2366 C CA . ILE A 1 299 ? 21.603 -20.726 5.880 1.00 74.88 299 ILE A CA 1
ATOM 2367 C C . ILE A 1 299 ? 22.388 -20.523 7.185 1.00 74.88 299 ILE A C 1
ATOM 2369 O O . ILE A 1 299 ? 22.528 -19.391 7.646 1.00 74.88 299 ILE A O 1
ATOM 2373 N N . LEU A 1 300 ? 22.963 -21.590 7.750 1.00 76.75 300 LEU A N 1
ATOM 2374 C CA . LEU A 1 300 ? 23.793 -21.500 8.960 1.00 76.75 300 LEU A CA 1
ATOM 2375 C C . LEU A 1 300 ? 25.080 -20.690 8.733 1.00 76.75 300 LEU A C 1
ATOM 2377 O O . LEU A 1 300 ? 25.441 -19.874 9.581 1.00 76.75 300 LEU A O 1
ATOM 2381 N N . GLY A 1 301 ? 25.730 -20.846 7.574 1.00 81.19 301 GLY A N 1
ATOM 2382 C CA . GLY A 1 301 ? 26.903 -20.048 7.205 1.00 81.19 301 GLY A CA 1
ATOM 2383 C C . GLY A 1 301 ? 26.600 -18.550 7.082 1.00 81.19 301 GLY A C 1
ATOM 2384 O O . GLY A 1 301 ? 27.381 -17.723 7.552 1.00 81.19 301 GLY A O 1
ATOM 2385 N N . GLY A 1 302 ? 25.438 -18.189 6.525 1.00 79.75 302 GLY A N 1
ATOM 2386 C CA . GLY A 1 302 ? 25.000 -16.793 6.417 1.00 79.75 302 GLY A CA 1
ATOM 2387 C C . GLY A 1 302 ? 24.743 -16.128 7.775 1.00 79.75 302 GLY A C 1
ATOM 2388 O O . GLY A 1 302 ? 25.150 -14.987 7.993 1.00 79.75 302 GLY A O 1
ATOM 2389 N N . ILE A 1 303 ? 24.132 -16.855 8.717 1.00 80.12 303 ILE A N 1
ATOM 2390 C CA . ILE A 1 303 ? 23.845 -16.344 10.069 1.00 80.12 303 ILE A CA 1
ATOM 2391 C C . ILE A 1 303 ? 25.146 -16.065 10.843 1.00 80.12 303 ILE A C 1
ATOM 2393 O O . ILE A 1 303 ? 25.266 -15.021 11.487 1.00 80.12 303 ILE A O 1
ATOM 2397 N N . LEU A 1 304 ? 26.148 -16.944 10.731 1.00 75.88 304 LEU A N 1
ATOM 2398 C CA . LEU A 1 304 ? 27.462 -16.764 11.364 1.00 75.88 304 LEU A CA 1
ATOM 2399 C C . LEU A 1 304 ? 28.230 -15.552 10.807 1.00 75.88 304 LEU A C 1
ATOM 2401 O O . LEU A 1 304 ? 28.850 -14.813 11.573 1.00 75.88 304 LEU A O 1
ATOM 2405 N N . LEU A 1 305 ? 28.141 -15.294 9.499 1.00 78.38 305 LEU A N 1
ATOM 2406 C CA . LEU A 1 305 ? 28.805 -14.150 8.860 1.00 78.38 305 LEU A CA 1
ATOM 2407 C C . LEU A 1 305 ? 28.170 -12.804 9.256 1.00 78.38 305 LEU A C 1
ATOM 2409 O O . LEU A 1 305 ? 28.875 -11.815 9.481 1.00 78.38 305 LEU A O 1
ATOM 2413 N N . CYS A 1 306 ? 26.842 -12.767 9.404 1.00 73.25 306 CYS A N 1
ATOM 2414 C CA . CYS A 1 306 ? 26.133 -11.592 9.913 1.00 73.25 306 CYS A CA 1
ATOM 2415 C C . CYS A 1 306 ? 26.449 -11.321 11.391 1.00 73.25 306 CYS A C 1
ATOM 2417 O O . CYS A 1 306 ? 26.680 -10.169 11.762 1.00 73.25 306 CYS A O 1
ATOM 2419 N N . ALA A 1 307 ? 26.524 -12.364 12.224 1.00 74.44 307 ALA A N 1
ATOM 2420 C CA . ALA A 1 307 ? 26.885 -12.221 13.634 1.00 74.44 307 ALA A CA 1
ATOM 2421 C C . ALA A 1 307 ? 28.327 -11.710 13.819 1.00 74.44 307 ALA A C 1
ATOM 2423 O O . ALA A 1 307 ? 28.558 -10.811 14.629 1.00 74.44 307 ALA A O 1
ATOM 2424 N N . GLY A 1 308 ? 29.284 -12.207 13.024 1.00 74.75 308 GLY A N 1
ATOM 2425 C CA . GLY A 1 308 ? 30.672 -11.729 13.047 1.00 74.75 308 GLY A CA 1
ATOM 2426 C C . GLY A 1 308 ? 30.797 -10.247 12.675 1.00 74.75 308 GLY A C 1
ATOM 2427 O O . GLY A 1 308 ? 31.490 -9.483 13.347 1.00 74.75 308 GLY A O 1
ATOM 2428 N N . SER A 1 309 ? 30.051 -9.818 11.655 1.00 73.94 309 SER A N 1
ATOM 2429 C CA . SER A 1 309 ? 30.052 -8.429 11.175 1.00 73.94 309 SER A CA 1
ATOM 2430 C C . SER A 1 309 ? 29.494 -7.455 12.226 1.00 73.94 309 SER A C 1
ATOM 2432 O O . SER A 1 309 ? 30.033 -6.366 12.415 1.00 73.94 309 SER A O 1
ATOM 2434 N N . TYR A 1 310 ? 28.463 -7.869 12.973 1.00 70.06 310 TYR A N 1
ATOM 2435 C CA . TYR A 1 310 ? 27.856 -7.066 14.040 1.00 70.06 310 TYR A CA 1
ATOM 2436 C C . TYR A 1 310 ? 28.805 -6.830 15.230 1.00 70.06 310 TYR A C 1
ATOM 2438 O O . TYR A 1 310 ? 28.831 -5.739 15.804 1.00 70.06 310 TYR A O 1
ATOM 2446 N N . VAL A 1 311 ? 29.631 -7.823 15.581 1.00 73.38 311 VAL A N 1
ATOM 2447 C CA . VAL A 1 311 ? 30.620 -7.697 16.667 1.00 73.38 311 VAL A CA 1
ATOM 2448 C C . VAL A 1 311 ? 31.767 -6.759 16.272 1.00 73.38 311 VAL A C 1
ATOM 2450 O O . VAL A 1 311 ? 32.155 -5.910 17.078 1.00 73.38 311 VAL A O 1
ATOM 2453 N N . LEU A 1 312 ? 32.248 -6.825 15.023 1.00 64.50 312 LEU A N 1
ATOM 2454 C CA . LEU A 1 312 ? 33.281 -5.902 14.530 1.00 64.50 312 LEU A CA 1
ATOM 2455 C C . LEU A 1 312 ? 32.795 -4.445 14.467 1.00 64.50 312 LEU A C 1
ATOM 2457 O O . LEU A 1 312 ? 33.536 -3.537 14.849 1.00 64.50 312 LEU A O 1
ATOM 2461 N N . SER A 1 313 ? 31.545 -4.198 14.061 1.00 68.31 313 SER A N 1
ATOM 2462 C CA . SER A 1 313 ? 30.986 -2.838 14.054 1.00 68.31 313 SER A CA 1
ATOM 2463 C C . SER A 1 313 ? 30.877 -2.233 15.457 1.00 68.31 313 SER A C 1
ATOM 2465 O O . SER A 1 313 ? 31.019 -1.021 15.620 1.00 68.31 313 SER A O 1
ATOM 2467 N N . ARG A 1 314 ? 30.680 -3.058 16.493 1.00 64.06 314 ARG A N 1
ATOM 2468 C CA . ARG A 1 314 ? 30.578 -2.573 17.875 1.00 64.06 314 ARG A CA 1
ATOM 2469 C C . ARG A 1 314 ? 31.934 -2.214 18.489 1.00 64.06 314 ARG A C 1
ATOM 2471 O O . ARG A 1 314 ? 31.983 -1.312 19.319 1.00 64.06 314 ARG A O 1
ATOM 2478 N N . GLN A 1 315 ? 33.024 -2.856 18.059 1.00 58.75 315 GLN A N 1
ATOM 2479 C CA . GLN A 1 315 ? 34.379 -2.500 18.502 1.00 58.75 315 GLN A CA 1
ATOM 2480 C C . GLN A 1 315 ? 34.904 -1.205 17.857 1.00 58.75 315 GLN A C 1
ATOM 2482 O O . GLN A 1 315 ? 35.660 -0.482 18.499 1.00 58.75 315 GLN A O 1
ATOM 2487 N N . PHE A 1 316 ? 34.469 -0.854 16.641 1.00 53.50 316 PHE A N 1
ATOM 2488 C CA . PHE A 1 316 ? 34.957 0.345 15.941 1.00 53.50 316 PHE A CA 1
ATOM 2489 C C . PHE A 1 316 ? 34.206 1.651 16.260 1.00 53.50 316 PHE A C 1
ATOM 2491 O O . PHE A 1 316 ? 34.739 2.732 16.019 1.00 53.50 316 PHE A O 1
ATOM 2498 N N . CYS A 1 317 ? 33.001 1.596 16.837 1.00 51.97 317 CYS A N 1
ATOM 2499 C CA . CYS A 1 317 ? 32.232 2.800 17.195 1.00 51.97 317 CYS A CA 1
ATOM 2500 C C . CYS A 1 317 ? 32.464 3.315 18.633 1.00 51.97 317 CYS A C 1
ATOM 2502 O O . CYS A 1 317 ? 31.795 4.257 19.053 1.00 51.97 317 CYS A O 1
ATOM 2504 N N . GLY A 1 318 ? 33.400 2.731 19.390 1.00 46.00 318 GLY A N 1
ATOM 2505 C CA . GLY A 1 318 ? 33.614 3.040 20.810 1.00 46.00 318 GLY A CA 1
ATOM 2506 C C . GLY A 1 318 ? 34.476 4.266 21.144 1.00 46.00 318 GLY A C 1
ATOM 2507 O O 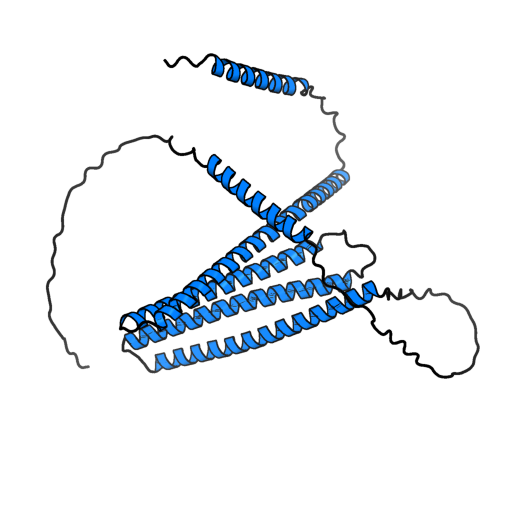. GLY A 1 318 ? 34.546 4.631 22.311 1.00 46.00 318 GLY A O 1
ATOM 2508 N N . THR A 1 319 ? 35.128 4.927 20.183 1.00 49.22 319 THR A N 1
ATOM 2509 C CA . THR A 1 319 ? 36.128 5.977 20.480 1.00 49.22 319 THR A CA 1
ATOM 2510 C C . THR A 1 319 ? 35.878 7.265 19.698 1.00 49.22 319 THR A C 1
ATOM 2512 O O . THR A 1 319 ? 36.642 7.656 18.821 1.00 49.22 319 THR A O 1
ATOM 2515 N N . LYS A 1 320 ? 34.770 7.954 19.992 1.00 46.69 320 LYS A N 1
ATOM 2516 C CA . LYS A 1 320 ? 34.548 9.337 19.526 1.00 46.69 320 LYS A CA 1
ATOM 2517 C C . LYS A 1 320 ? 33.626 10.113 20.471 1.00 46.69 320 LYS A C 1
ATOM 2519 O O . LYS A 1 320 ? 32.551 10.571 20.097 1.00 46.69 320 LYS A O 1
ATOM 2524 N N . LYS A 1 321 ? 34.054 10.253 21.721 1.00 50.34 321 LYS A N 1
ATOM 2525 C CA . LYS A 1 321 ? 33.649 11.357 22.593 1.00 50.34 321 LYS A CA 1
ATOM 2526 C C . LYS A 1 321 ? 34.916 11.924 23.212 1.00 50.34 321 LYS A C 1
ATOM 2528 O O . LYS A 1 321 ? 35.868 11.183 23.410 1.00 50.34 321 LYS A O 1
ATOM 2533 N N . ASP A 1 322 ? 34.879 13.227 23.440 1.00 49.78 322 ASP A N 1
ATOM 2534 C CA . ASP A 1 322 ? 35.939 14.077 23.982 1.00 49.78 322 ASP A CA 1
ATOM 2535 C C . ASP A 1 322 ? 36.841 14.667 22.894 1.00 49.78 322 ASP A C 1
ATOM 2537 O O . ASP A 1 322 ? 37.823 14.066 22.479 1.00 49.78 322 ASP A O 1
ATOM 2541 N N . LEU A 1 323 ? 36.430 15.840 22.384 1.00 49.34 323 LEU A N 1
ATOM 2542 C CA . LEU A 1 323 ? 37.270 17.016 22.083 1.00 49.34 323 LEU A CA 1
ATOM 2543 C C . LEU A 1 323 ? 36.432 18.104 21.367 1.00 49.34 323 LEU A C 1
ATOM 2545 O O . LEU A 1 323 ? 36.358 18.155 20.140 1.00 49.34 323 LEU A O 1
ATOM 2549 N N . ARG A 1 324 ? 35.778 18.958 22.166 1.00 40.81 324 ARG A N 1
ATOM 2550 C CA . ARG A 1 324 ? 35.334 20.355 21.909 1.00 40.81 324 ARG A CA 1
ATOM 2551 C C . ARG A 1 324 ? 34.703 20.817 23.237 1.00 40.81 324 ARG A C 1
ATOM 2553 O O . ARG A 1 324 ? 33.656 20.295 23.588 1.00 40.81 324 ARG A O 1
ATOM 2560 N N . GLY A 1 325 ? 35.292 21.645 24.105 1.00 38.31 325 GLY A N 1
ATOM 2561 C CA . GLY A 1 325 ? 36.131 22.826 23.874 1.00 38.31 325 GLY A CA 1
ATOM 2562 C C . GLY A 1 325 ? 35.268 23.889 23.189 1.00 38.31 325 GLY A C 1
ATOM 2563 O O . GLY A 1 325 ? 34.982 23.717 22.012 1.00 38.31 325 GLY A O 1
ATOM 2564 N N . GLY A 1 326 ? 34.732 24.934 23.821 1.00 39.25 326 GLY A N 1
ATOM 2565 C CA . GLY A 1 326 ? 35.130 25.662 25.027 1.00 39.25 326 GLY A CA 1
ATOM 2566 C C . GLY A 1 326 ? 35.242 27.142 24.633 1.00 39.25 326 GLY A C 1
ATOM 2567 O O . GLY A 1 326 ? 36.049 27.464 23.768 1.00 39.25 326 GLY A O 1
ATOM 2568 N N . GLY A 1 327 ? 34.412 28.008 25.219 1.00 35.59 327 GLY A N 1
ATOM 2569 C CA . GLY A 1 327 ? 34.371 29.459 24.975 1.00 35.59 327 GLY A CA 1
ATOM 2570 C C . GLY A 1 327 ? 32.931 29.935 24.762 1.00 35.59 327 GLY A C 1
ATOM 2571 O O . GLY A 1 327 ? 32.206 29.341 23.975 1.00 35.59 327 GLY A O 1
ATOM 2572 N N . GLY A 1 328 ? 32.419 30.958 25.430 1.00 36.97 328 GLY A N 1
ATOM 2573 C CA . GLY A 1 328 ? 32.984 31.883 26.401 1.00 36.97 328 GLY A CA 1
ATOM 2574 C C . GLY A 1 328 ? 31.847 32.782 26.895 1.00 36.97 328 GLY A C 1
ATOM 2575 O O . GLY A 1 328 ? 30.812 32.903 26.240 1.00 36.97 328 GLY A O 1
ATOM 2576 N N . ASP A 1 329 ? 32.049 33.335 28.080 1.00 40.22 329 ASP A N 1
ATOM 2577 C CA . ASP A 1 329 ? 31.083 34.044 28.909 1.00 40.22 329 ASP A CA 1
ATOM 2578 C C . ASP A 1 329 ? 30.550 35.350 28.300 1.00 40.22 329 ASP A C 1
ATOM 2580 O O . ASP A 1 329 ? 31.292 36.110 27.680 1.00 40.22 329 ASP A O 1
ATOM 2584 N N . ALA A 1 330 ? 29.284 35.665 28.588 1.00 42.97 330 ALA A N 1
ATOM 2585 C CA . ALA A 1 330 ? 28.811 37.044 28.693 1.00 42.97 330 ALA A CA 1
ATOM 2586 C C . ALA A 1 330 ? 27.600 37.128 29.639 1.00 42.97 330 ALA A C 1
ATOM 2588 O O . ALA A 1 330 ? 26.493 36.693 29.334 1.00 42.97 330 ALA A O 1
ATOM 2589 N N . SER A 1 331 ? 27.894 37.678 30.815 1.00 42.72 331 SER A N 1
ATOM 2590 C CA . SER A 1 331 ? 27.048 38.374 31.790 1.00 42.72 331 SER A CA 1
ATOM 2591 C C . SER A 1 331 ? 25.611 38.742 31.390 1.00 42.72 331 SER A C 1
ATOM 2593 O O . SER A 1 331 ? 25.385 39.414 30.386 1.00 42.72 331 SER A O 1
ATOM 2595 N N . GLY A 1 332 ? 24.670 38.470 32.297 1.00 41.41 332 GLY A N 1
ATOM 2596 C CA . GLY A 1 332 ? 23.319 39.031 32.269 1.00 41.41 332 GLY A CA 1
ATOM 2597 C C . GLY A 1 332 ? 22.560 38.744 33.562 1.00 41.41 332 GLY A C 1
ATOM 2598 O O . GLY A 1 332 ? 21.736 37.841 33.621 1.00 41.41 332 GLY A O 1
ATOM 2599 N N . THR A 1 333 ? 22.890 39.488 34.615 1.00 43.78 333 THR A N 1
ATOM 2600 C CA . THR A 1 333 ? 22.144 39.607 35.877 1.00 43.78 333 THR A CA 1
ATOM 2601 C C . THR A 1 333 ? 20.700 40.056 35.634 1.00 43.78 333 THR A C 1
ATOM 2603 O O . THR A 1 333 ? 20.486 41.004 34.884 1.00 43.78 333 THR A O 1
ATOM 2606 N N . GLY A 1 334 ? 19.725 39.432 36.301 1.00 40.09 334 GLY A N 1
ATOM 2607 C CA . GLY A 1 334 ? 18.319 39.836 36.198 1.00 40.09 334 GLY A CA 1
ATOM 2608 C C . GLY A 1 334 ? 17.375 39.037 37.094 1.00 40.09 334 GLY A C 1
ATOM 2609 O O . GLY A 1 334 ? 16.673 38.155 36.625 1.00 40.09 334 GLY A O 1
ATOM 2610 N N . ASP A 1 335 ? 17.445 39.342 38.385 1.00 40.03 335 ASP A N 1
ATOM 2611 C CA . ASP A 1 335 ? 16.394 39.374 39.408 1.00 40.03 335 ASP A CA 1
ATOM 2612 C C . ASP A 1 335 ? 15.273 38.321 39.537 1.00 40.03 335 ASP A C 1
ATOM 2614 O O . ASP A 1 335 ? 14.490 37.984 38.653 1.00 40.03 3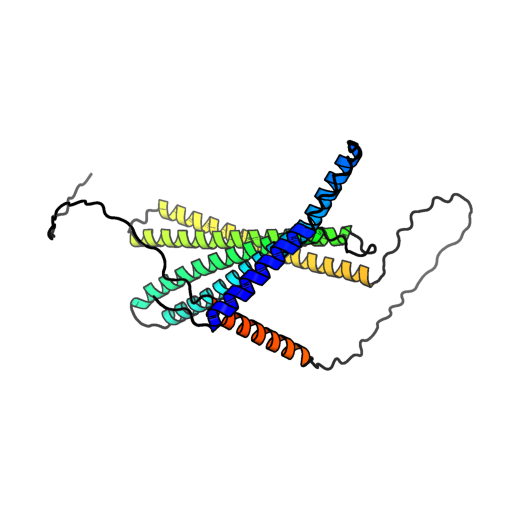35 ASP A O 1
ATOM 2618 N N . ARG A 1 336 ? 15.164 37.906 40.804 1.00 42.75 336 ARG A N 1
ATOM 2619 C CA . ARG A 1 336 ? 14.147 37.091 41.467 1.00 42.75 336 ARG A CA 1
ATOM 2620 C C . ARG A 1 336 ? 12.786 37.793 41.518 1.00 42.75 336 ARG A C 1
ATOM 2622 O O . ARG A 1 336 ? 12.714 38.888 42.063 1.00 42.75 336 ARG A O 1
ATOM 2629 N N . ILE A 1 337 ? 11.703 37.074 41.202 1.00 43.38 337 ILE A N 1
ATOM 2630 C CA . ILE A 1 337 ? 10.389 37.231 41.862 1.00 43.38 337 ILE A CA 1
ATOM 2631 C C . ILE A 1 337 ? 9.700 35.852 41.961 1.00 43.38 337 ILE A C 1
ATOM 2633 O O . ILE A 1 337 ? 9.489 35.217 40.929 1.00 43.38 337 ILE A O 1
ATOM 2637 N N . PRO A 1 338 ? 9.309 35.373 43.161 1.00 53.50 338 PRO A N 1
ATOM 2638 C CA . PRO A 1 338 ? 8.424 34.222 43.316 1.00 53.50 338 PRO A CA 1
ATOM 2639 C C . PRO A 1 338 ? 6.960 34.669 43.507 1.00 53.50 338 PRO A C 1
ATOM 2641 O O . PRO A 1 338 ? 6.641 35.388 44.452 1.00 53.50 338 PRO A O 1
ATOM 2644 N N . LEU A 1 339 ? 6.050 34.204 42.648 1.00 45.94 339 LEU A N 1
ATOM 2645 C CA . LEU A 1 339 ? 4.591 34.256 42.856 1.00 45.94 339 LEU A CA 1
ATOM 2646 C C . LEU A 1 339 ? 4.150 32.824 43.194 1.00 45.94 339 LEU A C 1
ATOM 2648 O O . LEU A 1 339 ? 4.225 31.939 42.350 1.00 45.94 339 LEU A O 1
ATOM 2652 N N . ARG A 1 340 ? 4.000 32.451 44.467 1.00 39.94 340 ARG A N 1
ATOM 2653 C CA . ARG A 1 340 ? 2.878 32.708 45.391 1.00 39.94 340 ARG A CA 1
ATOM 2654 C C . ARG A 1 340 ? 1.527 32.207 44.858 1.00 39.94 340 ARG A C 1
ATOM 2656 O O . ARG A 1 340 ? 0.826 32.881 44.120 1.00 39.94 340 ARG A O 1
ATOM 2663 N N . THR A 1 341 ? 1.220 30.999 45.326 1.00 44.72 341 THR A N 1
ATOM 2664 C CA . THR A 1 341 ? -0.086 30.381 45.601 1.00 44.72 341 THR A CA 1
ATOM 2665 C C . THR A 1 341 ? -1.272 31.335 45.768 1.00 44.72 341 THR A C 1
ATOM 2667 O O . THR A 1 341 ? -1.188 32.287 46.548 1.00 44.72 341 THR A O 1
ATOM 2670 N N . GLY A 1 342 ? -2.411 30.965 45.177 1.00 38.78 342 GLY A N 1
ATOM 2671 C CA . GLY A 1 342 ? -3.717 31.530 45.508 1.00 38.78 342 GLY A CA 1
ATOM 2672 C C . GLY A 1 342 ? -4.867 30.902 44.718 1.00 38.78 342 GLY A C 1
ATOM 2673 O O . GLY A 1 342 ? -5.262 31.439 43.693 1.00 38.78 342 GLY A O 1
ATOM 2674 N N . ASP A 1 343 ? -5.415 29.795 45.226 1.00 43.44 343 ASP A N 1
ATOM 2675 C CA . ASP A 1 343 ? -6.857 29.510 45.133 1.00 43.44 343 ASP A CA 1
ATOM 2676 C C . ASP A 1 343 ? -7.596 30.544 46.005 1.00 43.44 343 ASP A C 1
ATOM 2678 O O . ASP A 1 343 ? -7.088 30.874 47.087 1.00 43.44 343 ASP A O 1
ATOM 2682 N N . PRO A 1 344 ? -8.779 31.052 45.601 1.00 54.97 344 PRO A N 1
ATOM 2683 C CA . PRO A 1 344 ? -9.999 30.462 46.162 1.00 54.97 344 PRO A CA 1
ATOM 2684 C C . PRO A 1 344 ? -11.278 30.541 45.290 1.00 54.97 344 PRO A C 1
ATOM 2686 O O . PRO A 1 344 ? -11.598 31.548 44.672 1.00 54.97 344 PRO A O 1
ATOM 2689 N N . ARG A 1 345 ? -12.073 29.468 45.390 1.00 42.66 345 ARG A N 1
ATOM 2690 C CA . ARG A 1 345 ? -13.528 29.418 45.672 1.00 42.66 345 ARG A CA 1
ATOM 2691 C C . ARG A 1 345 ? -14.494 30.458 45.044 1.00 42.66 345 ARG A C 1
ATOM 2693 O O . ARG A 1 345 ? -14.591 31.585 45.506 1.00 42.66 345 ARG A O 1
ATOM 2700 N N . THR A 1 346 ? -15.440 29.891 44.278 1.00 44.47 346 THR A N 1
ATOM 2701 C CA . THR A 1 346 ? -16.921 30.060 44.339 1.00 44.47 346 THR A CA 1
ATOM 2702 C C . THR A 1 346 ? -17.603 31.379 43.928 1.00 44.47 346 THR A C 1
ATOM 2704 O O . THR A 1 346 ? -17.063 32.458 44.118 1.00 44.47 346 THR A O 1
ATOM 2707 N N . ILE A 1 347 ? -18.892 31.212 43.545 1.00 45.22 347 ILE A N 1
ATOM 2708 C CA . ILE A 1 347 ? -20.042 32.156 43.419 1.00 45.22 347 ILE A CA 1
ATOM 2709 C C . ILE A 1 347 ? -20.449 32.416 41.932 1.00 45.22 347 ILE A C 1
ATOM 2711 O O . ILE A 1 347 ? -19.569 32.488 41.083 1.00 45.22 347 ILE A O 1
ATOM 2715 N N . PRO A 1 348 ? -21.749 32.539 41.556 1.00 53.84 348 PRO A N 1
ATOM 2716 C CA . PRO A 1 348 ? -22.828 31.548 41.570 1.00 53.84 348 PRO A CA 1
ATOM 2717 C C . PRO A 1 348 ? -23.580 31.491 40.205 1.00 53.84 348 PRO A C 1
ATOM 2719 O O . PRO A 1 348 ? -23.215 32.121 39.217 1.00 53.84 348 PRO A O 1
ATOM 2722 N N . LYS A 1 349 ? -24.683 30.738 40.174 1.00 48.12 349 LYS A N 1
ATOM 2723 C CA . LYS A 1 349 ? -25.670 30.671 39.087 1.00 48.12 349 LYS A CA 1
ATOM 2724 C C . LYS A 1 349 ? -26.316 32.037 38.806 1.00 48.12 349 LYS A C 1
ATOM 2726 O O . LYS A 1 349 ? -26.781 32.687 39.738 1.00 48.12 349 LYS A O 1
ATOM 2731 N N . GLY A 1 350 ? -26.426 32.394 37.527 1.00 45.56 350 GLY A N 1
ATOM 2732 C CA . GLY A 1 350 ? -27.295 33.452 37.017 1.00 45.56 350 GLY A CA 1
ATOM 2733 C C . GLY A 1 350 ? -28.305 32.859 36.038 1.00 45.56 350 GLY A C 1
ATOM 2734 O O . GLY A 1 350 ? -27.928 32.320 35.002 1.00 45.56 350 GLY A O 1
ATOM 2735 N N . SER A 1 351 ? -29.574 32.915 36.421 1.00 50.75 351 SER A N 1
ATOM 2736 C CA . SER A 1 351 ? -30.759 32.722 35.589 1.00 50.75 351 SER A CA 1
ATOM 2737 C C . SER A 1 351 ? -30.937 33.900 34.629 1.00 50.75 351 SER A C 1
ATOM 2739 O O . SER A 1 351 ? -30.848 35.046 35.069 1.00 50.75 351 SER A O 1
ATOM 2741 N N . ALA A 1 352 ? -31.268 33.628 33.370 1.00 52.81 352 ALA A N 1
ATOM 2742 C CA . ALA A 1 352 ? -31.932 34.592 32.501 1.00 52.81 352 ALA A CA 1
ATOM 2743 C C . ALA A 1 352 ? -32.870 33.836 31.556 1.00 52.81 352 ALA A C 1
ATOM 2745 O O . ALA A 1 352 ? -32.422 33.117 30.664 1.00 52.81 352 ALA A O 1
ATOM 2746 N N . ASP A 1 353 ? -34.164 33.985 31.826 1.00 56.28 353 ASP A N 1
ATOM 2747 C CA . ASP A 1 353 ? -35.225 33.890 30.835 1.00 56.28 353 ASP A CA 1
ATOM 2748 C C . ASP A 1 353 ? -34.999 34.962 29.758 1.00 56.28 353 ASP A C 1
ATOM 2750 O O . ASP A 1 353 ? -34.717 36.114 30.105 1.00 56.28 353 ASP A O 1
ATOM 2754 N N . LEU A 1 354 ? -35.123 34.573 28.485 1.00 49.72 354 LEU A N 1
ATOM 2755 C CA . LEU A 1 354 ? -35.758 35.315 27.383 1.00 49.72 354 LEU A CA 1
ATOM 2756 C C . LEU A 1 354 ? -35.772 34.462 26.111 1.00 49.72 354 LEU A C 1
ATOM 2758 O O . LEU A 1 354 ? -34.694 33.950 25.728 1.00 49.72 354 LEU A O 1
#

Radius of gyration: 37.68 Å; chains: 1; bounding box: 98×83×109 Å

Organism: NCBI:txid464990

Secondary structure (DSSP, 8-state):
-----HHHHHHHHHHHHHHHHHHHHHHHT--------PPPPPHHHHHHHHHHHHHHHHHHHHHHHHHHHHHHHHHHHHHHHHHHHHHHHHHHHHHHHHH--STHHHHHHHHHHHHHHHHHHHHHHHHHHHHHHHHHHHHHGGG---S-TTS-HHHHHHHHHHHHHHHHHHHHHHHHHHHHHHHHHHHHHHHHHHHHTT---HHHHHHHHHHHHHHHHHHHHHHHHHHHHHHHHHHHHHHHHHHHHHHHTT-----------------------------PPP----------THHHHHHHHHHHHHHHHHHHHHHHTS------------------------------------

Sequence (354 aa):
GTAASPSEMRHFLALALLALSCVSAAERHSTFMAPKVAKPLTPAQLHNDVRQLDRTLQERKGPWNRARARALMLDDHARTLQDKARLFTDRAALAHAKSLAGPHKESQIKSDRSRLVEDRSRLLQDKSHLFADRAKLVNGEAHNPLVEPDVPRSEVASVRIDKTRLLHDRSRMYEDKSLLLRDSGDLVADYGQRVGGGSASPANEATVREDKEYLHKDHLRLRQDFHKIYEDRRQLHADEHSTVGDIRGGRYQTKGHPSFDSSERLSGASPHRRQISSAVPEPQGSFRTSLPTRFWLGILGGILLCAGSYVLSRQFCGTKKDLRGGGGDASGTGDRIPLRTGDPRTIPKGSADL

pLDDT: mean 71.55, std 19.08, range [31.81, 95.5]

Foldseek 3Di:
DPDDDPVVVVVVVVVVVVVVVVVVVVVVVPPPPPPPPPDPDDPVRVVVVVVVVVVVVVVVVLVVQLVVLVVQLVVLVVQLVVLVVQLVVLVVQLVVLVPDDDDVSVVSNVVSVVSNLVSLLSNLLSLLSNLLSVLVNLVSVLPDPPDDPPAPPVLVVVLSVLSSVLSNLSSVLSNLVSVLSVLVVVLVVLVVCCVVVVDPDVVVVVVSVVSVVVSVVSVVVSVVSVVVSVVSVVVSVVSVVVSVCCVVVVPPPPPDDPPPDDDDDDDDDDDDDDDDDDDDDDDDDDDDDDDDPVVVVVVVVVVVVVVVVVVVVVVVVPDDDDDDDDDDDDDDDDDDDDDDDDDDDDDDDDDDDD